Protein AF-A0A0B7KJA0-F1 (afdb_monomer_lite)

Secondary structure (DSSP, 8-state):
--PPPP-----TTHHHHTSPPP--------PPPPP--------------------------------PPPPHHHHHHHHHHHHHHHHS-HHHHHHHHHTT--HHHHHHHHHHHHHHHHHHHTHHHHHHTT-STTGGGS-HHHHHHHHSPPP-SS--HHHHHHHHHHHHTPPPPTTTS----PPP----S-PPPP---TTTSPPPPPPP---HHHHHHHHHHHHHHHHHHHHHHHHHHHHS-GGGPPPPP-HHHHHHHHHHHHHHHHHHHHHHHHHT------S----------TTSSS-------------S----HHHHHHHHT--

Sequence (327 aa):
MASIAPRQSVCRRCLRLARPPKSCQTRNYTSPGPRERTVVESQDEKKDISQPSESPPKDPKSSSSSPSQPGAMTRRLQEATEDALLTGGRTSQKLVEDAGFSEELKEKLFNKVKEAQFRKRFSSAFAEAGISSSSSAVGEGSHHIATAAPWTGKETTHDAVLRMLDDSKKPLSPELRGKFRTPVPVDMRIKRDPAMSASQRPRPLLPPFRDPDWEAAERTYMELSIDNLNSITRTYNLMAPDLAKKPYFSLQRELLGAFAEVAPQLANEIKERTTRVKSPGLGGGRHQTAAAGIFENFGGGSSPRIRLEAEEKAYGFKDWWRDVWKK

Structure (mmCIF, N/CA/C/O backbone):
data_AF-A0A0B7KJA0-F1
#
_entry.id   AF-A0A0B7KJA0-F1
#
loop_
_atom_site.group_PDB
_atom_site.id
_atom_site.type_symbol
_atom_site.label_atom_id
_atom_site.label_alt_id
_atom_site.label_comp_id
_atom_site.label_asym_id
_atom_site.label_entity_id
_atom_site.label_seq_id
_atom_site.pdbx_PDB_ins_code
_atom_site.Cartn_x
_atom_site.Cartn_y
_atom_site.Cartn_z
_atom_site.occupancy
_atom_site.B_iso_or_equiv
_atom_site.auth_seq_id
_atom_site.auth_comp_id
_atom_site.auth_asym_id
_atom_site.auth_atom_id
_atom_site.pdbx_PDB_model_num
ATOM 1 N N . MET A 1 1 ? 49.177 -19.998 73.669 1.00 43.16 1 MET A N 1
ATOM 2 C CA . MET A 1 1 ? 47.861 -20.018 72.997 1.00 43.16 1 MET A CA 1
ATOM 3 C C . MET A 1 1 ? 48.078 -20.138 71.496 1.00 43.16 1 MET A C 1
ATOM 5 O O . MET A 1 1 ? 48.534 -19.183 70.889 1.00 43.16 1 MET A O 1
ATOM 9 N N . ALA A 1 2 ? 47.793 -21.300 70.915 1.00 40.31 2 ALA A N 1
ATOM 10 C CA . ALA A 1 2 ? 47.621 -21.467 69.473 1.00 40.31 2 ALA A CA 1
ATOM 11 C C . ALA A 1 2 ? 46.604 -22.598 69.279 1.00 40.31 2 ALA A C 1
ATOM 13 O O . ALA A 1 2 ? 46.890 -23.745 69.612 1.00 40.31 2 ALA A O 1
ATOM 14 N N . SER A 1 3 ? 45.390 -22.252 68.847 1.00 37.25 3 SER A N 1
ATOM 15 C CA . SER A 1 3 ? 44.322 -23.214 68.562 1.00 37.25 3 SER A CA 1
ATOM 16 C C . SER A 1 3 ? 44.254 -23.449 67.056 1.00 37.25 3 SER A C 1
ATOM 18 O O . SER A 1 3 ? 44.198 -22.503 66.271 1.00 37.25 3 SER A O 1
ATOM 20 N N . ILE A 1 4 ? 44.318 -24.721 66.672 1.00 49.31 4 ILE A N 1
ATOM 21 C CA . ILE A 1 4 ? 44.346 -25.224 65.299 1.00 49.31 4 ILE A CA 1
ATOM 22 C C . ILE A 1 4 ? 42.900 -25.366 64.806 1.00 49.31 4 ILE A C 1
ATOM 24 O O . ILE A 1 4 ? 42.105 -26.086 65.406 1.00 49.31 4 ILE A O 1
ATOM 28 N N . ALA A 1 5 ? 42.554 -24.694 63.705 1.00 45.78 5 ALA A N 1
ATOM 29 C CA . ALA A 1 5 ? 41.232 -24.785 63.086 1.00 45.78 5 ALA A CA 1
ATOM 30 C C . ALA A 1 5 ? 41.048 -26.106 62.298 1.00 45.78 5 ALA A C 1
ATOM 32 O O . ALA A 1 5 ? 41.983 -26.554 61.624 1.00 45.78 5 ALA A O 1
ATOM 33 N N . PRO A 1 6 ? 39.850 -26.725 62.320 1.00 49.72 6 PRO A N 1
ATOM 34 C CA . PRO A 1 6 ? 39.594 -27.984 61.630 1.00 49.72 6 PRO A CA 1
ATOM 35 C C . PRO A 1 6 ?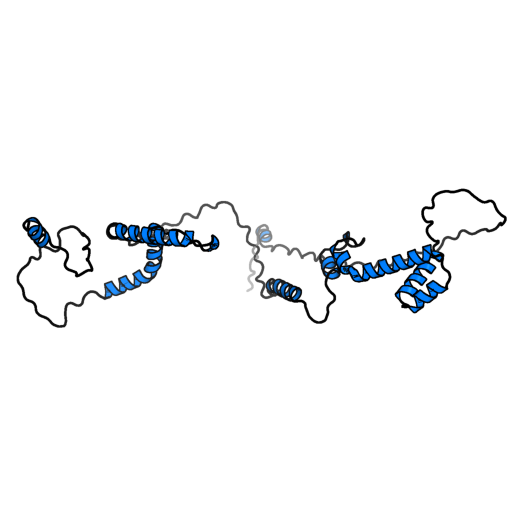 39.388 -27.782 60.121 1.00 49.72 6 PRO A C 1
ATOM 37 O O . PRO A 1 6 ? 38.648 -26.904 59.674 1.00 49.72 6 PRO A O 1
ATOM 40 N N . ARG A 1 7 ? 40.025 -28.641 59.316 1.00 55.84 7 ARG A N 1
ATOM 41 C CA . ARG A 1 7 ? 39.847 -28.703 57.858 1.00 55.84 7 ARG A CA 1
ATOM 42 C C . ARG A 1 7 ? 38.527 -29.406 57.532 1.00 55.84 7 ARG A C 1
ATOM 44 O O . ARG A 1 7 ? 38.378 -30.593 57.803 1.00 55.84 7 ARG A O 1
ATOM 51 N N . GLN A 1 8 ? 37.585 -28.686 56.929 1.00 58.56 8 GLN A N 1
ATOM 52 C CA . GLN A 1 8 ? 36.322 -29.250 56.452 1.00 58.56 8 GLN A CA 1
ATOM 53 C C . GLN A 1 8 ? 36.568 -30.129 55.213 1.00 58.56 8 GLN A C 1
ATOM 55 O O . GLN A 1 8 ? 37.127 -29.678 54.211 1.00 58.56 8 GLN A O 1
ATOM 60 N N . SER A 1 9 ? 36.169 -31.398 55.280 1.00 60.78 9 SER A N 1
ATOM 61 C CA . SER A 1 9 ? 36.276 -32.358 54.182 1.00 60.78 9 SER A CA 1
ATOM 62 C C . SER A 1 9 ? 35.118 -32.174 53.195 1.00 60.78 9 SER A C 1
ATOM 64 O O . SER A 1 9 ? 33.960 -32.468 53.480 1.00 60.78 9 SER A O 1
ATOM 66 N N . VAL A 1 10 ? 35.422 -31.683 51.994 1.00 72.06 10 VAL A N 1
ATOM 67 C CA . VAL A 1 10 ? 34.427 -31.541 50.921 1.00 72.06 10 VAL A CA 1
ATOM 68 C C . VAL A 1 10 ? 34.223 -32.887 50.216 1.00 72.06 10 VAL A C 1
ATOM 70 O O . VAL A 1 10 ? 35.176 -33.536 49.782 1.00 72.06 10 VAL A O 1
ATOM 73 N N . CYS A 1 11 ? 32.963 -33.304 50.063 1.00 72.06 11 CYS A N 1
ATOM 74 C CA . CYS A 1 11 ? 32.576 -34.531 49.365 1.00 72.06 11 CYS A CA 1
ATOM 75 C C . CYS A 1 11 ? 33.039 -34.539 47.892 1.00 72.06 11 CYS A C 1
ATOM 77 O O . CYS A 1 11 ? 32.872 -33.570 47.144 1.00 72.06 11 CYS A O 1
ATOM 79 N N . ARG A 1 12 ? 33.546 -35.694 47.435 1.00 69.06 12 ARG A N 1
ATOM 80 C CA . ARG A 1 12 ? 34.082 -35.947 46.079 1.00 69.06 12 ARG A CA 1
ATOM 81 C C . ARG A 1 12 ? 33.077 -35.698 44.938 1.00 69.06 12 ARG A C 1
ATOM 83 O O . ARG A 1 12 ? 33.475 -35.638 43.773 1.00 69.06 12 ARG A O 1
ATOM 90 N N . ARG A 1 13 ? 31.781 -35.595 45.257 1.00 67.81 13 ARG A N 1
ATOM 91 C CA . ARG A 1 13 ? 30.694 -35.279 44.314 1.00 67.81 13 ARG A CA 1
ATOM 92 C C . ARG A 1 13 ? 30.540 -33.767 44.113 1.00 67.81 13 ARG A C 1
ATOM 94 O O . ARG A 1 13 ? 30.422 -33.328 42.974 1.00 67.81 13 ARG A O 1
ATOM 101 N N . CYS A 1 14 ? 30.675 -32.976 45.177 1.00 70.69 14 CYS A N 1
ATOM 102 C CA . CYS A 1 14 ? 30.620 -31.512 45.119 1.00 70.69 14 CYS A CA 1
ATOM 103 C C . CYS A 1 14 ? 31.845 -30.925 44.395 1.00 70.69 14 CYS A C 1
ATOM 105 O O . CYS A 1 14 ? 31.704 -30.031 43.568 1.00 70.69 14 CYS A O 1
ATOM 107 N N . LEU A 1 15 ? 33.032 -31.514 44.594 1.00 69.25 15 LEU A N 1
ATOM 108 C CA . LEU A 1 15 ? 34.258 -31.142 43.865 1.00 69.25 15 LEU A CA 1
ATOM 109 C C . LEU A 1 15 ? 34.197 -31.419 42.350 1.00 69.25 15 LEU A C 1
ATOM 111 O O . LEU A 1 15 ? 34.919 -30.785 41.584 1.00 69.25 15 LEU A O 1
ATOM 115 N N . ARG A 1 16 ? 33.350 -32.357 41.898 1.00 63.09 16 ARG A N 1
ATOM 116 C CA . ARG A 1 16 ? 33.156 -32.632 40.463 1.00 63.09 16 ARG A CA 1
ATOM 117 C C . ARG A 1 16 ? 32.189 -31.657 39.797 1.00 63.09 16 ARG A C 1
ATOM 119 O O . ARG A 1 16 ? 32.401 -31.334 38.637 1.00 63.09 16 ARG A O 1
ATOM 126 N N . LEU A 1 17 ? 31.180 -31.181 40.526 1.00 64.19 17 LEU A N 1
ATOM 127 C CA . LEU A 1 17 ? 30.198 -30.212 40.024 1.00 64.19 17 LEU A CA 1
ATOM 128 C C . LEU A 1 17 ? 30.727 -28.770 40.032 1.00 64.19 17 LEU A C 1
ATOM 130 O O . LEU A 1 17 ? 30.297 -27.964 39.220 1.00 64.19 17 LEU A O 1
ATOM 134 N N . ALA A 1 18 ? 31.687 -28.459 40.909 1.00 62.62 18 ALA A N 1
ATOM 135 C CA . ALA A 1 18 ? 32.318 -27.140 40.987 1.00 62.62 18 ALA A CA 1
ATOM 136 C C . ALA A 1 18 ? 33.477 -26.938 39.992 1.00 62.62 18 ALA A C 1
ATOM 138 O O . ALA A 1 18 ? 34.077 -25.864 39.962 1.00 62.62 18 ALA A O 1
ATOM 139 N N . ARG A 1 19 ? 33.834 -27.949 39.183 1.00 59.84 19 ARG A N 1
ATOM 140 C CA . ARG A 1 19 ? 34.840 -27.758 38.134 1.00 59.84 19 ARG A CA 1
ATOM 141 C C . ARG A 1 19 ? 34.213 -26.960 36.988 1.00 59.84 19 ARG A C 1
ATOM 143 O O . ARG A 1 19 ? 33.262 -27.461 36.389 1.00 59.84 19 ARG A O 1
ATOM 150 N N . PRO A 1 20 ? 34.746 -25.775 36.634 1.00 57.97 20 PRO A N 1
ATOM 151 C CA . PRO A 1 20 ? 34.338 -25.118 35.402 1.00 57.97 20 PRO A CA 1
ATOM 152 C C . PRO A 1 20 ? 34.622 -26.069 34.229 1.00 57.97 20 PRO A C 1
ATOM 154 O O . PRO A 1 20 ? 35.601 -26.831 34.289 1.00 57.97 20 PRO A O 1
ATOM 157 N N . PRO A 1 21 ? 33.787 -26.075 33.174 1.00 54.81 21 PRO A N 1
ATOM 158 C CA . PRO A 1 21 ? 34.094 -26.851 31.985 1.00 54.81 21 PRO A CA 1
ATOM 159 C C . PRO A 1 21 ? 35.481 -26.426 31.509 1.00 54.81 21 PRO A C 1
ATOM 161 O O . PRO A 1 21 ? 35.759 -25.232 31.385 1.00 54.81 21 PRO A O 1
ATOM 164 N N . LYS A 1 22 ? 36.374 -27.404 31.300 1.00 53.38 22 LYS A N 1
ATOM 165 C CA . LYS A 1 22 ? 37.653 -27.151 30.634 1.00 53.38 22 LYS A CA 1
ATOM 166 C C . LYS A 1 22 ? 37.304 -26.392 29.363 1.00 53.38 22 LYS A C 1
ATOM 168 O O . LYS A 1 22 ? 36.530 -26.916 28.563 1.00 53.38 22 LYS A O 1
ATOM 173 N N . SER A 1 23 ? 37.818 -25.174 29.210 1.00 50.72 23 SER A N 1
ATOM 174 C CA . SER A 1 23 ? 37.754 -24.491 27.931 1.00 50.72 23 SER A CA 1
ATOM 175 C C . SER A 1 23 ? 38.324 -25.470 26.916 1.00 50.72 23 SER A C 1
ATOM 177 O O . SER A 1 23 ? 39.495 -25.851 26.964 1.00 50.72 23 SER A O 1
ATOM 179 N N . CYS A 1 24 ? 37.460 -25.976 26.045 1.00 41.84 24 CYS A N 1
ATOM 180 C CA . CYS A 1 24 ? 37.899 -26.494 24.774 1.00 41.84 24 CYS A CA 1
ATOM 181 C C . CYS A 1 24 ? 38.616 -25.312 24.136 1.00 41.84 24 CYS A C 1
ATOM 183 O O . CYS A 1 24 ? 37.978 -24.369 23.671 1.00 41.84 24 CYS A O 1
ATOM 185 N N . GLN A 1 25 ? 39.949 -25.318 24.242 1.00 47.69 25 GLN A N 1
ATOM 186 C CA . GLN A 1 25 ? 40.789 -24.491 23.403 1.00 47.69 25 GLN A CA 1
ATOM 187 C C . GLN A 1 25 ? 40.237 -24.690 22.003 1.00 47.69 25 GLN A C 1
ATOM 189 O O . GLN A 1 25 ? 40.140 -25.824 21.522 1.00 47.69 25 GLN A O 1
ATOM 194 N N . THR A 1 26 ? 39.769 -23.603 21.406 1.00 39.47 26 THR A N 1
ATOM 195 C CA . THR A 1 26 ? 39.499 -23.574 19.984 1.00 39.47 26 THR A CA 1
ATOM 196 C C . THR A 1 26 ? 40.744 -24.147 19.330 1.00 39.47 26 THR A C 1
ATOM 198 O O . THR A 1 26 ? 41.834 -23.586 19.449 1.00 39.47 26 THR A O 1
ATOM 201 N N . ARG A 1 27 ? 40.612 -25.320 18.701 1.00 42.00 27 ARG A N 1
ATOM 202 C CA . ARG A 1 27 ? 41.570 -25.720 17.681 1.00 42.00 27 ARG A CA 1
ATOM 203 C C . ARG A 1 27 ? 41.514 -24.593 16.667 1.00 42.00 27 ARG A C 1
ATOM 205 O O . ARG A 1 27 ? 40.540 -24.479 15.928 1.00 42.00 27 ARG A O 1
ATOM 212 N N . ASN A 1 28 ? 42.519 -23.730 16.697 1.00 41.56 28 ASN A N 1
ATOM 213 C CA . ASN A 1 28 ? 42.784 -22.842 15.590 1.00 41.56 28 ASN A CA 1
ATOM 214 C C . ASN A 1 28 ? 43.027 -23.771 14.402 1.00 41.56 28 ASN A C 1
ATOM 216 O O . ASN A 1 28 ? 44.039 -24.469 14.350 1.00 41.56 28 ASN A O 1
ATOM 220 N N . TYR A 1 29 ? 42.064 -23.838 13.486 1.00 39.78 29 TYR A N 1
ATOM 221 C CA . TYR A 1 29 ? 42.344 -24.285 12.134 1.00 39.78 29 TYR A CA 1
ATOM 222 C C . TYR A 1 29 ? 43.186 -23.183 11.498 1.00 39.78 29 TYR A C 1
ATOM 224 O O . TYR A 1 29 ? 42.683 -22.299 10.812 1.00 39.78 29 TYR A O 1
ATOM 232 N N . THR A 1 30 ? 44.484 -23.201 11.782 1.00 42.50 30 THR A N 1
ATOM 233 C CA . THR A 1 30 ? 45.456 -22.562 10.909 1.00 42.50 30 THR A CA 1
ATOM 234 C C . THR A 1 30 ? 45.479 -23.432 9.663 1.00 42.50 30 THR A C 1
ATOM 236 O O . THR A 1 30 ? 45.984 -24.554 9.698 1.00 42.50 30 THR A O 1
ATOM 239 N N . SER A 1 31 ? 44.851 -22.969 8.583 1.00 44.91 31 SER A N 1
ATOM 240 C CA . SER A 1 31 ? 45.040 -23.599 7.280 1.00 44.91 31 SER A CA 1
ATOM 241 C C . SER A 1 31 ? 46.541 -23.559 6.979 1.00 44.91 31 SER A C 1
ATOM 243 O O . SER A 1 31 ? 47.119 -22.469 7.023 1.00 44.91 31 SER A O 1
ATOM 245 N N . PRO A 1 32 ? 47.208 -24.689 6.697 1.00 45.62 32 PRO A N 1
ATOM 246 C CA . PRO A 1 32 ? 48.510 -24.615 6.071 1.00 45.62 32 PRO A CA 1
ATOM 247 C C . PRO A 1 32 ? 48.300 -23.937 4.715 1.00 45.62 32 PRO A C 1
ATOM 249 O O . PRO A 1 32 ? 47.558 -24.438 3.871 1.00 45.62 32 PRO A O 1
ATOM 252 N N . GLY A 1 33 ? 48.905 -22.762 4.534 1.00 41.94 33 GLY A N 1
ATOM 253 C CA . GLY A 1 33 ? 49.087 -22.191 3.206 1.00 41.94 33 GLY A CA 1
ATOM 254 C C . GLY A 1 33 ? 49.844 -23.191 2.323 1.00 41.94 33 GLY A C 1
ATOM 255 O O . GLY A 1 33 ? 50.580 -24.037 2.847 1.00 41.94 33 GLY A O 1
ATOM 256 N N . PRO A 1 34 ? 49.651 -23.148 0.998 1.00 40.19 34 PRO A N 1
ATOM 257 C CA . PRO A 1 34 ? 50.327 -24.065 0.098 1.00 40.19 34 PRO A CA 1
ATOM 258 C C . PRO A 1 34 ? 51.844 -23.905 0.252 1.00 40.19 34 PRO A C 1
ATOM 260 O O . PRO A 1 34 ? 52.405 -22.841 0.007 1.00 40.19 34 PRO A O 1
ATOM 263 N N . ARG A 1 35 ? 52.505 -24.982 0.692 1.00 33.59 35 ARG A N 1
ATOM 264 C CA . ARG A 1 35 ? 53.950 -25.151 0.540 1.00 33.59 35 ARG A CA 1
ATOM 265 C C . ARG A 1 35 ? 54.244 -25.176 -0.956 1.00 33.59 35 ARG A C 1
ATOM 267 O O . ARG A 1 35 ? 53.722 -26.046 -1.654 1.00 33.59 35 ARG A O 1
ATOM 274 N N . GLU A 1 36 ? 55.088 -24.263 -1.421 1.00 35.00 36 GLU A N 1
ATOM 275 C CA . GLU A 1 36 ? 55.759 -24.389 -2.712 1.00 35.00 36 GLU A CA 1
ATOM 276 C C . GLU A 1 36 ? 56.466 -25.744 -2.749 1.00 35.00 36 GLU A C 1
ATOM 278 O O . GLU A 1 36 ? 57.397 -26.021 -1.989 1.00 35.00 36 GLU A O 1
ATOM 283 N N . ARG A 1 37 ? 55.958 -26.635 -3.598 1.00 31.36 37 ARG A N 1
ATOM 284 C CA . ARG A 1 37 ? 56.634 -27.874 -3.942 1.00 31.36 37 ARG A CA 1
ATOM 285 C C . ARG A 1 37 ? 57.643 -27.521 -5.025 1.00 31.36 37 ARG A C 1
ATOM 287 O O . ARG A 1 37 ? 57.301 -27.487 -6.202 1.00 31.36 37 ARG A O 1
ATOM 294 N N . THR A 1 38 ? 58.878 -27.264 -4.617 1.00 31.16 38 THR A N 1
ATOM 295 C CA . THR A 1 38 ? 60.032 -27.394 -5.500 1.00 31.16 38 THR A CA 1
ATOM 296 C C . THR A 1 38 ? 60.130 -28.862 -5.912 1.00 31.16 38 THR A C 1
ATOM 298 O O . THR A 1 38 ? 60.426 -29.740 -5.101 1.00 31.16 38 THR A O 1
ATOM 301 N N . VAL A 1 39 ? 59.805 -29.155 -7.170 1.00 28.75 39 VAL A N 1
ATOM 302 C CA . VAL A 1 39 ? 60.196 -30.421 -7.790 1.00 28.75 39 VAL A CA 1
ATOM 303 C C . VAL A 1 39 ? 61.646 -30.251 -8.218 1.00 28.75 39 VAL A C 1
ATOM 305 O O . VAL A 1 39 ? 61.958 -29.551 -9.176 1.00 28.75 39 VAL A O 1
ATOM 308 N N . VAL A 1 40 ? 62.525 -30.854 -7.424 1.00 31.69 40 VAL A N 1
ATOM 309 C CA . VAL A 1 40 ? 63.838 -31.313 -7.862 1.00 31.69 40 VAL A CA 1
ATOM 310 C C . VAL A 1 40 ? 63.570 -32.508 -8.771 1.00 31.69 40 VAL A C 1
ATOM 312 O O . VAL A 1 40 ? 63.050 -33.516 -8.298 1.00 31.69 40 VAL A O 1
ATOM 315 N N . GLU A 1 41 ? 63.881 -32.386 -10.059 1.00 28.09 41 GLU A N 1
ATOM 316 C CA . GLU A 1 41 ? 63.940 -33.533 -10.963 1.00 28.09 41 GLU A CA 1
ATOM 317 C C . GLU A 1 41 ? 65.403 -33.803 -11.307 1.00 28.09 41 GLU A C 1
ATOM 319 O O . GLU A 1 41 ? 66.127 -32.954 -11.831 1.00 28.09 41 GLU A O 1
ATOM 324 N N . SER A 1 42 ? 65.830 -34.977 -10.859 1.00 32.03 42 SER A N 1
ATOM 325 C CA . SER A 1 42 ? 67.161 -35.553 -10.935 1.00 32.03 42 SER A CA 1
ATOM 326 C C . SER A 1 42 ? 67.539 -35.900 -12.371 1.00 32.03 42 SER A C 1
ATOM 328 O O . SER A 1 42 ? 66.700 -36.302 -13.173 1.00 32.03 42 SER A O 1
ATOM 330 N N . GLN A 1 43 ? 68.829 -35.780 -12.657 1.00 31.09 43 GLN A N 1
ATOM 331 C CA . GLN A 1 43 ? 69.456 -36.176 -13.908 1.00 31.09 43 GLN A CA 1
ATOM 332 C C . GLN A 1 43 ? 69.561 -37.704 -14.058 1.00 31.09 43 GLN A C 1
ATOM 334 O O . GLN A 1 43 ? 69.608 -38.437 -13.072 1.00 31.09 43 GLN A O 1
ATOM 339 N N . ASP A 1 44 ? 69.708 -38.083 -15.331 1.00 28.80 44 ASP A N 1
ATOM 340 C CA . ASP A 1 44 ? 70.396 -39.255 -15.883 1.00 28.80 44 ASP A CA 1
ATOM 341 C C . ASP A 1 44 ? 69.668 -40.606 -15.937 1.00 28.80 44 ASP A C 1
ATOM 343 O O . ASP A 1 44 ? 69.582 -41.328 -14.955 1.00 28.80 44 ASP A O 1
ATOM 347 N N . GLU A 1 45 ? 69.331 -41.025 -17.166 1.00 30.78 45 GLU A N 1
ATOM 348 C CA . GLU A 1 45 ? 69.952 -42.223 -17.750 1.00 30.78 45 GLU A CA 1
ATOM 349 C C . GLU A 1 45 ? 70.192 -42.054 -19.264 1.00 30.78 45 GLU A C 1
ATOM 351 O O . GLU A 1 45 ? 69.301 -41.728 -20.050 1.00 30.78 45 GLU A O 1
ATOM 356 N N . LYS A 1 46 ? 71.450 -42.292 -19.654 1.00 30.36 46 LYS A N 1
ATOM 357 C CA . LYS A 1 46 ? 71.942 -42.456 -21.026 1.00 30.36 46 LYS A CA 1
ATOM 358 C C . LYS A 1 46 ? 71.490 -43.797 -21.604 1.00 30.36 46 LYS A C 1
ATOM 360 O O . LYS A 1 46 ? 71.646 -44.829 -20.956 1.00 30.36 46 LYS A O 1
ATOM 365 N N . LYS A 1 47 ? 71.151 -43.814 -22.895 1.00 27.94 47 LYS A N 1
ATOM 366 C CA . LYS A 1 47 ? 71.451 -44.964 -23.756 1.00 27.94 47 LYS A CA 1
ATOM 367 C C . LYS A 1 47 ? 71.854 -44.487 -25.147 1.00 27.94 47 LYS A C 1
ATOM 369 O O . LYS A 1 47 ? 71.077 -43.852 -25.852 1.00 27.94 47 LYS A O 1
ATOM 374 N N . ASP A 1 48 ? 73.104 -44.776 -25.476 1.00 29.11 48 ASP A N 1
ATOM 375 C CA . ASP A 1 48 ? 73.775 -44.445 -26.724 1.00 29.11 48 ASP A CA 1
ATOM 376 C C . ASP A 1 48 ? 73.353 -45.351 -27.903 1.00 29.11 48 ASP A C 1
ATOM 378 O O . ASP A 1 48 ? 72.903 -46.482 -27.708 1.00 29.11 48 ASP A O 1
ATOM 382 N N . ILE A 1 49 ? 73.664 -44.838 -29.106 1.00 28.39 49 ILE A N 1
ATOM 383 C CA . ILE A 1 49 ? 74.211 -45.517 -30.302 1.00 28.39 49 ILE A CA 1
ATOM 384 C C . ILE A 1 49 ? 73.365 -45.613 -31.598 1.00 28.39 49 ILE A C 1
ATOM 386 O O . ILE A 1 49 ? 72.361 -46.312 -31.703 1.00 28.39 49 ILE A O 1
ATOM 390 N N . SER A 1 50 ? 73.981 -45.003 -32.629 1.00 30.56 50 SER A N 1
ATOM 391 C CA . SER A 1 50 ? 73.996 -45.249 -34.088 1.00 30.56 50 SER A CA 1
ATOM 392 C C . SER A 1 50 ? 72.935 -44.635 -35.025 1.00 30.56 50 SER A C 1
ATOM 394 O O . SER A 1 50 ? 71.797 -45.075 -35.109 1.00 30.56 50 SER A O 1
ATOM 396 N N . GLN A 1 51 ? 73.395 -43.678 -35.844 1.00 35.50 51 GLN A N 1
ATOM 397 C CA . GLN A 1 51 ? 73.099 -43.590 -37.291 1.00 35.50 51 GLN A CA 1
ATOM 398 C C . GLN A 1 51 ? 74.164 -44.419 -38.068 1.00 35.50 51 GLN A C 1
ATOM 400 O O . GLN A 1 51 ? 75.104 -44.858 -37.394 1.00 35.50 51 GLN A O 1
ATOM 405 N N . PRO A 1 52 ? 74.159 -44.599 -39.420 1.00 43.94 52 PRO A N 1
ATOM 406 C CA . PRO A 1 52 ? 73.283 -44.063 -40.488 1.00 43.94 52 PRO A CA 1
ATOM 407 C C . PRO A 1 52 ? 72.884 -45.091 -41.592 1.00 43.94 52 PRO A C 1
ATOM 409 O O . PRO A 1 52 ? 73.427 -46.188 -41.666 1.00 43.94 52 PRO A O 1
ATOM 412 N N . SER A 1 53 ? 71.987 -44.729 -42.520 1.00 28.69 53 SER A N 1
ATOM 413 C CA . SER A 1 53 ? 72.164 -45.016 -43.965 1.00 28.69 53 SER A CA 1
ATOM 414 C C . SER A 1 53 ? 71.085 -44.355 -44.832 1.00 28.69 53 SER A C 1
ATOM 416 O O . SER A 1 53 ? 69.934 -44.188 -44.442 1.00 28.69 53 SER A O 1
ATOM 418 N N . GLU A 1 54 ? 71.533 -43.947 -46.011 1.00 33.84 54 GLU A N 1
ATOM 419 C CA . GLU A 1 54 ? 70.891 -43.137 -47.041 1.00 33.84 54 GLU A CA 1
ATOM 420 C C . GLU A 1 54 ? 70.590 -44.016 -48.274 1.00 33.84 54 GLU A C 1
ATOM 422 O O . GLU A 1 54 ? 71.334 -44.972 -48.503 1.00 33.84 54 GLU A O 1
ATOM 427 N N . SER A 1 55 ? 69.536 -43.689 -49.051 1.00 33.25 55 SER A N 1
ATOM 428 C CA . SER A 1 55 ? 69.264 -43.988 -50.494 1.00 33.25 55 SER A CA 1
ATOM 429 C C . SER A 1 55 ? 67.762 -44.274 -50.824 1.00 33.25 55 SER A C 1
ATOM 431 O O . SER A 1 55 ? 67.014 -44.672 -49.933 1.00 33.25 55 SER A O 1
ATOM 433 N N . PRO A 1 56 ? 67.276 -43.990 -52.066 1.00 41.19 56 PRO A N 1
ATOM 434 C CA . PRO A 1 56 ? 65.958 -43.375 -52.355 1.00 41.19 56 PRO A CA 1
ATOM 435 C C . PRO A 1 56 ? 65.025 -44.256 -53.252 1.00 41.19 56 PRO A C 1
ATOM 437 O O . PRO A 1 56 ? 65.115 -45.478 -53.186 1.00 41.19 56 PRO A O 1
ATOM 440 N N . PRO A 1 57 ? 64.174 -43.718 -54.162 1.00 53.34 57 PRO A N 1
ATOM 441 C CA . PRO A 1 57 ? 62.827 -43.143 -53.980 1.00 53.34 57 PRO A CA 1
ATOM 442 C C . PRO A 1 57 ? 61.715 -43.948 -54.708 1.00 53.34 57 PRO A C 1
ATOM 444 O O . PRO A 1 57 ? 62.007 -44.569 -55.726 1.00 53.34 57 PRO A O 1
ATOM 447 N N . LYS A 1 58 ? 60.433 -43.863 -54.292 1.00 32.69 58 LYS A N 1
ATOM 448 C CA . LYS A 1 58 ? 59.251 -44.125 -55.162 1.00 32.69 58 LYS A CA 1
ATOM 449 C C . LYS A 1 58 ? 57.988 -43.387 -54.677 1.00 32.69 58 LYS A C 1
ATOM 451 O O . LYS A 1 58 ? 57.482 -43.671 -53.597 1.00 32.69 58 LYS A O 1
ATOM 456 N N . ASP A 1 59 ? 57.465 -42.501 -55.521 1.00 34.72 59 ASP A N 1
ATOM 457 C CA . ASP A 1 59 ? 56.096 -41.952 -55.488 1.00 34.72 59 ASP A CA 1
ATOM 458 C C . ASP A 1 59 ? 55.061 -42.990 -56.003 1.00 34.72 59 ASP A C 1
ATOM 460 O O . ASP A 1 59 ? 55.463 -44.022 -56.549 1.00 34.72 59 ASP A O 1
ATOM 464 N N . PRO A 1 60 ? 53.740 -42.701 -56.067 1.00 54.66 60 PRO A N 1
ATOM 465 C CA . PRO A 1 60 ? 52.845 -42.031 -55.109 1.00 54.66 60 PRO A CA 1
ATOM 466 C C . PRO A 1 60 ? 51.553 -42.859 -54.860 1.00 54.66 60 PRO A C 1
ATOM 468 O O . PRO A 1 60 ? 51.083 -43.553 -55.764 1.00 54.66 60 PRO A O 1
ATOM 471 N N . LYS A 1 61 ? 50.891 -42.731 -53.693 1.00 26.34 61 LYS A N 1
ATOM 472 C CA . LYS A 1 61 ? 49.421 -42.929 -53.577 1.00 26.34 61 LYS A CA 1
ATOM 473 C C . LYS A 1 61 ? 48.819 -42.484 -52.232 1.00 26.34 61 LYS A C 1
ATOM 475 O O . LYS A 1 61 ? 49.102 -43.050 -51.187 1.00 26.34 61 LYS A O 1
ATOM 480 N N . SER A 1 62 ? 47.957 -41.471 -52.339 1.00 36.25 62 SER A N 1
ATOM 481 C CA . SER A 1 62 ? 46.775 -41.108 -51.537 1.00 36.25 62 SER A CA 1
ATOM 482 C C . SER A 1 62 ? 46.483 -41.836 -50.211 1.00 36.25 62 SER A C 1
ATOM 484 O O . SER A 1 62 ? 46.028 -42.980 -50.222 1.00 36.25 62 SER A O 1
ATOM 486 N N . SER A 1 63 ? 46.505 -41.084 -49.104 1.00 25.97 63 SER A N 1
ATOM 487 C CA . SER A 1 63 ? 45.572 -41.272 -47.980 1.00 25.97 63 SER A CA 1
ATOM 488 C C . SER A 1 63 ? 45.507 -40.017 -47.097 1.00 25.97 63 SER A C 1
ATOM 490 O O . SER A 1 63 ? 46.535 -39.505 -46.665 1.00 25.97 63 SER A O 1
ATOM 492 N N . SER A 1 64 ? 44.285 -39.540 -46.862 1.00 35.62 64 SER A N 1
ATOM 493 C CA . SER A 1 64 ? 43.838 -38.522 -45.896 1.00 35.62 64 SER A CA 1
ATOM 494 C C . SER A 1 64 ? 44.807 -38.188 -44.748 1.00 35.62 64 SER A C 1
ATOM 496 O O . SER A 1 64 ? 45.010 -39.002 -43.846 1.00 35.62 64 SER A O 1
ATOM 498 N N . SER A 1 65 ? 45.336 -36.963 -44.729 1.00 32.88 65 SER A N 1
ATOM 499 C CA . SER A 1 65 ? 46.169 -36.453 -43.640 1.00 32.88 65 SER A CA 1
ATOM 500 C C . SER A 1 65 ? 45.319 -35.816 -42.534 1.00 32.88 65 SER A C 1
ATOM 502 O O . SER A 1 65 ? 44.855 -34.682 -42.628 1.00 32.88 65 SER A O 1
ATOM 504 N N . SER A 1 66 ? 45.177 -36.521 -41.413 1.00 36.12 66 SER A N 1
ATOM 505 C CA . SER A 1 66 ? 45.175 -35.843 -40.114 1.00 36.12 66 SER A CA 1
ATOM 506 C C . SER A 1 66 ? 46.462 -35.010 -40.017 1.00 36.12 66 SER A C 1
ATOM 508 O O . SER A 1 66 ? 47.520 -35.535 -40.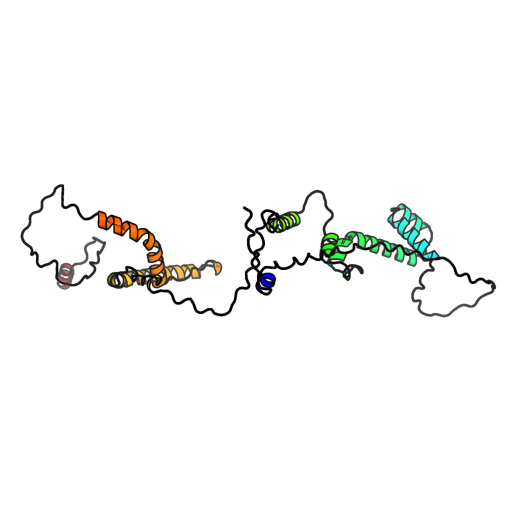381 1.00 36.12 66 SER A O 1
ATOM 510 N N . PRO A 1 67 ? 46.432 -33.743 -39.566 1.00 48.25 67 PRO A N 1
ATOM 511 C CA . PRO A 1 67 ? 47.634 -32.921 -39.556 1.00 48.25 67 PRO A CA 1
ATOM 512 C C . PRO A 1 67 ? 48.668 -33.549 -38.617 1.00 48.25 67 PRO A C 1
ATOM 514 O O . PRO A 1 67 ? 48.459 -33.617 -37.406 1.00 48.25 67 PRO A O 1
ATOM 517 N N . SER A 1 68 ? 49.779 -34.026 -39.187 1.00 67.94 68 SER A N 1
ATOM 518 C CA . SER A 1 68 ? 50.957 -34.434 -38.422 1.00 67.94 68 SER A CA 1
ATOM 519 C C . SER A 1 68 ? 51.353 -33.270 -37.523 1.00 67.94 68 SER A C 1
ATOM 521 O O . SER A 1 68 ? 51.573 -32.161 -38.016 1.00 67.94 68 SER A O 1
ATOM 523 N N . GLN A 1 69 ? 51.410 -33.495 -36.208 1.00 62.22 69 GLN A N 1
ATOM 524 C CA . GLN A 1 69 ? 51.825 -32.438 -35.297 1.00 62.22 69 GLN A CA 1
ATOM 525 C C . GLN A 1 69 ? 53.270 -32.039 -35.625 1.00 62.22 69 GLN A C 1
ATOM 527 O O . GLN A 1 69 ? 54.114 -32.920 -35.817 1.00 62.22 69 GLN A O 1
ATOM 532 N N . PRO A 1 70 ? 53.567 -30.734 -35.738 1.00 75.69 70 PRO A N 1
ATOM 533 C CA . PRO A 1 70 ? 54.918 -30.280 -36.021 1.00 75.69 70 PRO A CA 1
ATOM 534 C C . PRO A 1 70 ? 55.864 -30.755 -34.911 1.00 75.69 70 PRO A C 1
ATOM 536 O O . PRO A 1 70 ? 55.506 -30.735 -33.731 1.00 75.69 70 PRO A O 1
ATOM 539 N N . GLY A 1 71 ? 57.074 -31.183 -35.285 1.00 88.50 71 GLY A N 1
ATOM 540 C CA . GLY A 1 71 ? 58.097 -31.601 -34.323 1.00 88.50 71 GLY A CA 1
ATOM 541 C C . GLY A 1 71 ? 58.406 -30.501 -33.298 1.00 88.50 71 GLY A C 1
ATOM 542 O 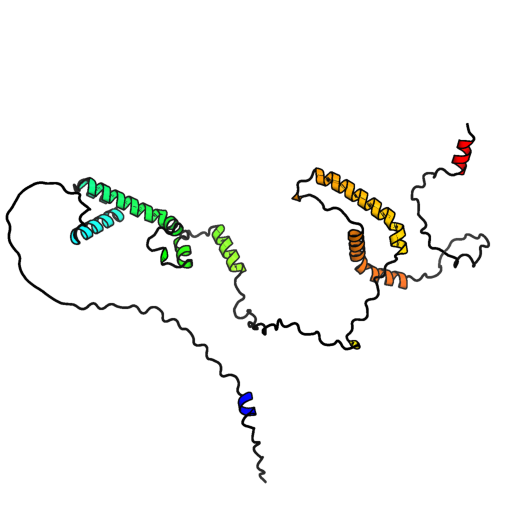O . GLY A 1 71 ? 58.181 -29.319 -33.557 1.00 88.50 71 GLY A O 1
ATOM 543 N N . ALA A 1 72 ? 58.945 -30.867 -32.131 1.00 84.75 72 ALA A N 1
ATOM 544 C CA . ALA A 1 72 ? 59.143 -29.938 -31.009 1.00 84.75 72 ALA A CA 1
ATOM 545 C C . ALA A 1 72 ? 59.944 -28.671 -31.381 1.00 84.75 72 ALA A C 1
ATOM 547 O O . ALA A 1 72 ? 59.614 -27.579 -30.922 1.00 84.75 72 ALA A O 1
ATOM 548 N N . MET A 1 73 ? 60.951 -28.797 -32.255 1.00 79.50 73 MET A N 1
ATOM 549 C CA . MET A 1 73 ? 61.719 -27.655 -32.775 1.00 79.50 73 MET A CA 1
ATOM 550 C C . MET A 1 73 ? 60.884 -26.758 -33.690 1.00 79.50 73 MET A C 1
ATOM 552 O O . MET A 1 73 ? 60.898 -25.542 -33.535 1.00 79.50 73 MET A O 1
ATOM 556 N N . THR A 1 74 ? 60.102 -27.342 -34.596 1.00 84.62 74 THR A N 1
ATOM 557 C CA . THR A 1 74 ? 59.196 -26.600 -35.481 1.00 84.62 74 THR A CA 1
ATOM 558 C C . THR A 1 74 ? 58.112 -25.878 -34.686 1.00 84.62 74 THR A C 1
ATOM 560 O O . THR A 1 74 ? 57.803 -24.732 -34.990 1.00 84.62 74 THR A O 1
ATOM 563 N N . ARG A 1 75 ? 57.587 -26.501 -33.623 1.00 84.69 75 ARG A N 1
ATOM 564 C CA . ARG A 1 75 ? 56.623 -25.872 -32.711 1.00 84.69 75 ARG A CA 1
ATOM 565 C C . ARG A 1 75 ? 57.225 -24.670 -31.980 1.00 84.69 75 ARG A C 1
ATOM 567 O O . ARG A 1 75 ? 56.572 -23.640 -31.917 1.00 84.69 75 ARG A O 1
ATOM 574 N N . ARG A 1 76 ? 58.461 -24.777 -31.479 1.00 85.81 76 ARG A N 1
ATOM 575 C CA . ARG A 1 76 ? 59.159 -23.654 -30.823 1.00 85.81 76 ARG A CA 1
ATOM 576 C C . ARG A 1 76 ? 59.496 -22.525 -31.794 1.00 85.81 76 ARG A C 1
ATOM 578 O O . ARG A 1 76 ? 59.377 -21.366 -31.426 1.00 85.81 76 ARG A O 1
ATOM 585 N N . LEU A 1 77 ? 59.891 -22.848 -33.028 1.00 84.62 77 LEU A N 1
ATOM 586 C CA . LEU A 1 77 ? 60.104 -21.845 -34.077 1.00 84.62 77 LEU A CA 1
ATOM 587 C C . LEU A 1 77 ? 58.789 -21.152 -34.450 1.00 84.62 77 LEU A C 1
ATOM 589 O O . LEU A 1 77 ? 58.760 -19.933 -34.570 1.00 84.62 77 LEU A O 1
ATOM 593 N N . GLN A 1 78 ? 57.697 -21.910 -34.560 1.00 83.00 78 GLN A N 1
ATOM 594 C CA . GLN A 1 78 ? 56.362 -21.362 -34.775 1.00 83.00 78 GLN A CA 1
ATOM 595 C C . GLN A 1 78 ? 55.937 -20.440 -33.622 1.00 83.00 78 GLN A C 1
ATOM 597 O O . GLN A 1 78 ? 55.513 -19.319 -33.878 1.00 83.00 78 GLN A O 1
ATOM 602 N N . GLU A 1 79 ? 56.098 -20.869 -32.373 1.00 86.00 79 GLU A N 1
ATOM 603 C CA . GLU A 1 79 ? 55.787 -20.071 -31.179 1.00 86.00 79 GLU A CA 1
ATOM 604 C C . GLU A 1 79 ? 56.629 -18.787 -31.125 1.00 86.00 79 GLU A C 1
ATOM 606 O O . GLU A 1 79 ? 56.081 -17.701 -30.974 1.00 86.00 79 GLU A O 1
ATOM 611 N N . ALA A 1 80 ? 57.934 -18.874 -31.403 1.00 84.81 80 ALA A N 1
ATOM 612 C CA . ALA A 1 80 ? 58.810 -17.706 -31.491 1.00 84.81 80 ALA A CA 1
ATOM 613 C C . ALA A 1 80 ? 58.378 -16.722 -32.595 1.00 84.81 80 ALA A C 1
ATOM 615 O O . ALA A 1 80 ? 58.482 -15.507 -32.417 1.00 84.81 80 ALA A O 1
ATOM 616 N N . THR A 1 81 ? 57.865 -17.219 -33.729 1.00 82.88 81 THR A N 1
ATOM 617 C CA . THR A 1 81 ? 57.298 -16.354 -34.777 1.00 82.88 81 THR A CA 1
ATOM 618 C C . THR A 1 81 ? 55.937 -15.771 -34.393 1.00 82.88 81 THR A C 1
ATOM 620 O O . THR A 1 81 ? 55.680 -14.609 -34.697 1.00 82.88 81 THR A O 1
ATOM 623 N N . GLU A 1 82 ? 55.082 -16.524 -33.695 1.00 85.75 82 GLU A N 1
ATOM 624 C CA . GLU A 1 82 ? 53.794 -16.044 -33.176 1.00 85.75 82 GLU A CA 1
ATOM 625 C C . GLU A 1 82 ? 54.022 -14.919 -32.140 1.00 85.75 82 GLU A C 1
ATOM 627 O O . GLU A 1 82 ? 53.394 -13.861 -32.238 1.00 85.75 82 GLU A O 1
ATOM 632 N N . ASP A 1 83 ? 55.002 -15.065 -31.244 1.00 82.31 83 ASP A N 1
ATOM 633 C CA . ASP A 1 83 ? 55.402 -14.038 -30.270 1.00 82.31 83 ASP A CA 1
ATOM 634 C C . ASP A 1 83 ? 56.025 -12.798 -30.932 1.00 82.31 83 ASP A C 1
ATOM 636 O O . ASP A 1 83 ? 55.743 -11.659 -30.533 1.00 82.31 83 ASP A O 1
ATOM 640 N N . ALA A 1 84 ? 56.829 -12.990 -31.984 1.00 83.38 84 ALA A N 1
ATOM 641 C CA . ALA A 1 84 ? 57.382 -11.895 -32.779 1.00 83.38 84 ALA A CA 1
ATOM 642 C C . ALA A 1 84 ? 56.294 -11.123 -33.548 1.00 83.38 84 ALA A C 1
ATOM 644 O O . ALA A 1 84 ? 56.403 -9.904 -33.683 1.00 83.38 84 ALA A O 1
ATOM 645 N N . LEU A 1 85 ? 55.233 -11.799 -34.007 1.00 81.31 85 LEU A N 1
ATOM 646 C CA . LEU A 1 85 ? 54.064 -11.181 -34.649 1.00 81.31 85 LEU A CA 1
ATOM 647 C C . LEU A 1 85 ? 53.130 -10.475 -33.652 1.00 81.31 85 LEU A C 1
ATOM 649 O O . LEU A 1 85 ? 52.454 -9.510 -34.016 1.00 81.31 85 LEU A O 1
ATOM 653 N N . LEU A 1 86 ? 53.067 -10.950 -32.406 1.00 79.19 86 LEU A N 1
ATOM 654 C CA . LEU A 1 86 ? 52.306 -10.308 -31.329 1.00 79.19 86 LEU A CA 1
ATOM 655 C C . LEU A 1 86 ? 53.021 -9.066 -30.778 1.00 79.19 86 LEU A C 1
ATOM 657 O O . LEU A 1 86 ? 52.358 -8.093 -30.413 1.00 79.19 86 LEU A O 1
ATOM 661 N N . THR A 1 87 ? 54.355 -9.099 -30.721 1.00 81.50 87 THR A N 1
ATOM 662 C CA . THR A 1 87 ? 55.182 -8.044 -30.108 1.00 81.50 87 THR A CA 1
ATOM 663 C C . THR A 1 87 ? 55.692 -7.032 -31.133 1.00 81.50 87 THR A C 1
ATOM 665 O O . THR A 1 87 ? 55.643 -5.823 -30.904 1.00 81.50 87 THR A O 1
ATOM 668 N N . GLY A 1 88 ? 56.169 -7.500 -32.285 1.00 74.44 88 GLY A N 1
ATOM 669 C CA . GLY A 1 88 ? 56.511 -6.653 -33.420 1.00 74.44 88 GLY A CA 1
ATOM 670 C C . GLY A 1 88 ? 55.237 -6.350 -34.194 1.00 74.44 88 GLY A C 1
ATOM 671 O O . GLY A 1 88 ? 54.563 -7.269 -34.625 1.00 74.44 88 GLY A O 1
ATOM 672 N N . GLY A 1 89 ? 54.867 -5.081 -34.354 1.00 79.75 89 GLY A N 1
ATOM 673 C CA . GLY A 1 89 ? 53.634 -4.680 -35.042 1.00 79.75 89 GLY A CA 1
ATOM 674 C C . GLY A 1 89 ? 53.626 -4.980 -36.553 1.00 79.75 89 GLY A C 1
ATOM 675 O O . GLY A 1 89 ? 54.077 -6.008 -37.028 1.00 79.75 89 GLY A O 1
ATOM 676 N N . ARG A 1 90 ? 53.127 -4.056 -37.377 1.00 77.81 90 ARG A N 1
ATOM 677 C CA . ARG A 1 90 ? 52.937 -4.282 -38.831 1.00 77.81 90 ARG A CA 1
ATOM 678 C C . ARG A 1 90 ? 54.207 -4.645 -39.617 1.00 77.81 90 ARG A C 1
ATOM 680 O O . ARG A 1 90 ? 54.109 -5.172 -40.718 1.00 77.81 90 ARG A O 1
ATOM 687 N N . THR A 1 91 ? 55.386 -4.329 -39.088 1.00 80.19 91 THR A N 1
ATOM 688 C CA . THR A 1 91 ? 56.673 -4.660 -39.711 1.00 80.19 91 THR A CA 1
ATOM 689 C C . THR A 1 91 ? 56.975 -6.154 -39.646 1.00 80.19 91 THR A C 1
ATOM 691 O O . THR A 1 91 ? 57.459 -6.702 -40.627 1.00 80.19 91 THR A O 1
ATOM 694 N N . SER A 1 92 ? 56.634 -6.831 -38.546 1.00 79.81 92 SER A N 1
ATOM 695 C CA . SER A 1 92 ? 56.822 -8.281 -38.409 1.00 79.81 92 SER A CA 1
ATOM 696 C C . SER A 1 92 ? 55.918 -9.051 -39.381 1.00 79.81 92 SER A C 1
ATOM 698 O O . SER A 1 92 ? 56.355 -10.012 -40.002 1.00 79.81 92 SER A O 1
ATOM 700 N N . GLN A 1 93 ? 54.684 -8.573 -39.578 1.00 76.88 93 GLN A N 1
ATOM 701 C CA . GLN A 1 93 ? 53.710 -9.163 -40.499 1.00 76.88 93 GLN A CA 1
ATOM 702 C C . GLN A 1 93 ? 54.202 -9.104 -41.944 1.00 76.88 93 GLN A C 1
ATOM 704 O O . GLN A 1 93 ? 54.167 -10.118 -42.630 1.00 76.88 93 GLN A O 1
ATOM 709 N N . LYS A 1 94 ? 54.748 -7.959 -42.371 1.00 80.19 94 LYS A N 1
ATOM 710 C CA . LYS A 1 94 ? 55.344 -7.803 -43.707 1.00 80.19 94 LYS A CA 1
ATOM 711 C C . LYS A 1 94 ? 56.550 -8.714 -43.918 1.00 80.19 94 LYS A C 1
ATOM 713 O O . LYS A 1 94 ? 56.651 -9.360 -44.946 1.00 80.19 94 LYS A O 1
ATOM 718 N N . LEU A 1 95 ? 57.418 -8.844 -42.914 1.00 78.62 95 LEU A N 1
ATOM 719 C CA . LEU A 1 95 ? 58.560 -9.759 -42.995 1.00 78.62 95 LEU A CA 1
ATOM 720 C C . LEU A 1 95 ? 58.120 -11.222 -43.141 1.00 78.62 95 LEU A C 1
ATOM 722 O O . LEU A 1 95 ? 58.756 -11.981 -43.861 1.00 78.62 95 LEU A O 1
ATOM 726 N N . VAL A 1 96 ? 57.022 -11.617 -42.493 1.00 75.75 96 VAL A N 1
ATOM 727 C CA . VAL A 1 96 ? 56.437 -12.958 -42.648 1.00 75.75 96 VAL A CA 1
ATOM 728 C C . VAL A 1 96 ? 55.739 -13.117 -44.003 1.00 75.75 96 VAL A C 1
ATOM 730 O O . VAL A 1 96 ? 55.771 -14.198 -44.583 1.00 75.75 96 VAL A O 1
ATOM 733 N N . GLU A 1 97 ? 55.138 -12.056 -44.539 1.00 77.12 97 GLU A N 1
ATOM 734 C CA . GLU A 1 97 ? 54.588 -12.044 -45.899 1.00 77.12 97 GLU A CA 1
ATOM 735 C C . GLU A 1 97 ? 55.684 -12.208 -46.963 1.00 77.12 97 GLU A C 1
ATOM 737 O O . GLU A 1 97 ? 55.473 -12.954 -47.920 1.00 77.12 97 GLU A O 1
ATOM 742 N N . ASP A 1 98 ? 56.845 -11.585 -46.750 1.00 77.88 98 ASP A N 1
ATOM 743 C CA . ASP A 1 98 ? 57.992 -11.588 -47.664 1.00 77.88 98 ASP A CA 1
ATOM 744 C C . ASP A 1 98 ? 58.864 -12.857 -47.537 1.00 77.88 98 ASP A C 1
ATOM 746 O O . ASP A 1 98 ? 59.547 -13.241 -48.486 1.00 77.88 98 ASP A O 1
ATOM 750 N N . ALA A 1 99 ? 58.829 -13.551 -46.391 1.00 75.31 99 ALA A N 1
ATOM 751 C CA . ALA A 1 99 ? 59.661 -14.728 -46.098 1.00 75.31 99 ALA A CA 1
ATOM 752 C C . ALA A 1 99 ? 59.229 -16.037 -46.801 1.00 75.31 99 ALA A C 1
ATOM 754 O O . ALA A 1 99 ? 59.819 -17.088 -46.547 1.00 75.31 99 ALA A O 1
ATOM 755 N N . GLY A 1 100 ? 58.227 -16.006 -47.688 1.00 75.62 100 GLY A N 1
ATOM 756 C CA . GLY A 1 100 ? 57.896 -17.138 -48.566 1.00 75.62 100 GLY A CA 1
ATOM 757 C C . GLY A 1 100 ? 57.307 -18.377 -47.872 1.00 75.62 100 GLY A C 1
ATOM 758 O O . GLY A 1 100 ? 57.483 -19.492 -48.360 1.00 75.62 100 GLY A O 1
ATOM 759 N N . PHE A 1 101 ? 56.613 -18.221 -46.738 1.00 77.06 101 PHE A N 1
ATOM 760 C CA . PHE A 1 101 ? 55.863 -19.321 -46.115 1.00 77.06 101 PHE A CA 1
ATOM 761 C C . PHE A 1 101 ? 54.754 -19.841 -47.047 1.00 77.06 101 PHE A C 1
ATOM 763 O O . PHE A 1 101 ? 54.146 -19.067 -47.785 1.00 77.06 101 PHE A O 1
ATOM 770 N N . SER A 1 102 ? 54.428 -21.139 -46.974 1.00 83.38 102 SER A N 1
ATOM 771 C CA . SER A 1 102 ? 53.285 -21.695 -47.716 1.00 83.38 102 SER A CA 1
ATOM 772 C C . SER A 1 102 ? 51.993 -20.952 -47.354 1.00 83.38 102 SER A C 1
ATOM 774 O O . SER A 1 102 ? 51.729 -20.727 -46.168 1.00 83.38 102 SER A O 1
ATOM 776 N N . GLU A 1 103 ? 51.177 -20.631 -48.354 1.00 83.31 103 GLU A N 1
ATOM 777 C CA . GLU A 1 103 ? 49.975 -19.798 -48.212 1.00 83.31 103 GLU A CA 1
ATOM 778 C C . GLU A 1 103 ? 48.982 -20.357 -47.177 1.00 83.31 103 GLU A C 1
ATOM 780 O O . GLU A 1 103 ? 48.517 -19.628 -46.303 1.00 83.31 103 GLU A O 1
ATOM 785 N N . GLU A 1 104 ? 48.796 -21.680 -47.138 1.00 86.31 104 GLU A N 1
ATOM 786 C CA . GLU A 1 104 ? 47.956 -22.344 -46.132 1.00 86.31 104 GLU A CA 1
ATOM 787 C C . GLU A 1 104 ? 48.455 -22.160 -44.685 1.00 86.31 104 GLU A C 1
ATOM 789 O O . GLU A 1 104 ? 47.660 -22.083 -43.746 1.00 86.31 104 GLU A O 1
ATOM 794 N N . LEU A 1 105 ? 49.776 -22.124 -44.467 1.00 82.00 105 LEU A N 1
ATOM 795 C CA . LEU A 1 105 ? 50.354 -21.911 -43.133 1.00 82.00 105 LEU A CA 1
ATOM 796 C C . LEU A 1 105 ? 50.254 -20.444 -42.720 1.00 82.00 105 LEU A C 1
ATOM 798 O O . LEU A 1 105 ? 49.956 -20.158 -41.561 1.00 82.00 105 LEU A O 1
ATOM 802 N N . LYS A 1 106 ? 50.441 -19.528 -43.670 1.00 83.94 106 LYS A N 1
ATOM 803 C CA . LYS A 1 106 ? 50.255 -18.089 -43.474 1.00 83.94 106 LYS A CA 1
ATOM 804 C C . LYS A 1 106 ? 48.823 -17.781 -43.035 1.00 83.94 106 LYS A C 1
ATOM 806 O O . LYS A 1 106 ? 48.623 -17.110 -42.024 1.00 83.94 106 LYS A O 1
ATOM 811 N N . GLU A 1 107 ? 47.826 -18.330 -43.722 1.00 88.75 107 GLU A N 1
ATOM 812 C CA . GLU A 1 107 ? 46.417 -18.172 -43.343 1.00 88.75 107 GLU A CA 1
ATOM 813 C C . GLU A 1 107 ? 46.112 -18.761 -41.962 1.00 88.75 107 GLU A C 1
ATOM 815 O O . GLU A 1 107 ? 45.448 -18.114 -41.149 1.00 88.75 107 GLU A O 1
ATOM 820 N N . LYS A 1 108 ? 46.646 -19.950 -41.649 1.00 87.44 108 LYS A N 1
ATOM 821 C CA . LYS A 1 108 ? 46.520 -20.556 -40.312 1.00 87.44 108 LYS A CA 1
ATOM 822 C C . LYS A 1 108 ? 47.118 -19.659 -39.227 1.00 87.44 108 LYS A C 1
ATOM 824 O O . LYS A 1 108 ? 46.491 -19.487 -38.184 1.00 87.44 108 LYS A O 1
ATOM 829 N N . LEU A 1 109 ? 48.284 -19.059 -39.468 1.00 83.81 109 LEU A N 1
ATOM 830 C CA . LEU A 1 109 ? 48.914 -18.122 -38.533 1.00 83.81 109 LEU A CA 1
ATOM 831 C C . LEU A 1 109 ? 48.083 -16.849 -38.364 1.00 83.81 109 LEU A C 1
ATOM 833 O O . LEU A 1 109 ? 47.802 -16.455 -37.234 1.00 83.81 109 LEU A O 1
ATOM 837 N N . PHE A 1 110 ? 47.607 -16.242 -39.451 1.00 85.94 110 PHE A N 1
ATOM 838 C CA . PHE A 1 110 ? 46.732 -15.071 -39.354 1.00 85.94 110 PHE A CA 1
ATOM 839 C C . PHE A 1 110 ? 45.424 -15.378 -38.630 1.00 85.94 110 PHE A C 1
ATOM 841 O O . PHE A 1 110 ? 44.960 -14.555 -37.842 1.00 85.94 110 PHE A O 1
ATOM 848 N N . ASN A 1 111 ? 44.839 -16.553 -38.852 1.00 91.94 111 ASN A N 1
ATOM 849 C CA . ASN A 1 111 ? 43.631 -16.978 -38.152 1.00 91.94 111 ASN A CA 1
ATOM 850 C C . ASN A 1 111 ? 43.896 -17.198 -36.660 1.00 91.94 111 ASN A C 1
ATOM 852 O O . ASN A 1 111 ? 43.112 -16.718 -35.846 1.00 91.94 111 ASN A O 1
ATOM 856 N N . LYS A 1 112 ? 45.031 -17.800 -36.284 1.00 89.69 112 LYS A N 1
ATOM 857 C CA . LYS A 1 112 ? 45.456 -17.912 -34.879 1.00 89.69 112 LYS A CA 1
ATOM 858 C C . LYS A 1 112 ? 45.703 -16.553 -34.229 1.00 89.69 112 LYS A C 1
ATOM 860 O O . LYS A 1 112 ? 45.297 -16.341 -33.091 1.00 89.69 112 LYS A O 1
ATOM 865 N N . VAL A 1 113 ? 46.315 -15.608 -34.943 1.00 87.69 113 VAL A N 1
ATOM 866 C CA . VAL A 1 113 ? 46.527 -14.239 -34.446 1.00 87.69 113 VAL A CA 1
ATOM 867 C C . VAL A 1 113 ? 45.193 -13.523 -34.264 1.00 87.69 113 VAL A C 1
ATOM 869 O O . VAL A 1 113 ? 44.968 -12.910 -33.222 1.00 87.69 113 VAL A O 1
ATOM 872 N N . LYS A 1 114 ? 44.280 -13.626 -35.236 1.00 90.94 114 LYS A N 1
ATOM 873 C CA . LYS A 1 114 ? 42.920 -13.082 -35.119 1.00 90.94 114 LYS A CA 1
ATOM 874 C C . LYS A 1 114 ? 42.177 -13.712 -33.944 1.00 90.94 114 LYS A C 1
ATOM 876 O O . LYS A 1 114 ? 41.542 -12.983 -33.190 1.00 90.94 114 LYS A O 1
ATOM 881 N N . GLU A 1 115 ? 42.294 -15.023 -33.747 1.00 91.69 115 GLU A N 1
ATOM 882 C CA . GLU A 1 115 ? 41.695 -15.728 -32.613 1.00 91.69 115 GLU A CA 1
ATOM 883 C C . GLU A 1 115 ? 42.292 -15.252 -31.282 1.00 91.69 115 GLU A C 1
ATOM 885 O O . GLU A 1 115 ? 41.548 -14.896 -30.373 1.00 91.69 115 GLU A O 1
ATOM 890 N N . ALA A 1 116 ? 43.617 -15.161 -31.164 1.00 86.75 116 ALA A N 1
ATOM 891 C CA . ALA A 1 116 ? 44.286 -14.680 -29.957 1.00 86.75 116 ALA A CA 1
ATOM 892 C C . ALA A 1 116 ? 43.920 -13.219 -29.642 1.00 86.75 116 ALA A C 1
ATOM 894 O O . ALA A 1 116 ? 43.618 -12.881 -28.495 1.00 86.75 116 ALA A O 1
ATOM 895 N N . GLN A 1 117 ? 43.872 -12.354 -30.660 1.00 90.00 117 GLN A N 1
ATOM 896 C CA . GLN A 1 117 ? 43.421 -10.967 -30.524 1.00 90.00 117 GLN A CA 1
ATOM 897 C C . GLN A 1 117 ? 41.945 -10.884 -30.123 1.00 90.00 117 GLN A C 1
ATOM 899 O O . GLN A 1 117 ? 41.593 -10.077 -29.262 1.00 90.00 117 GLN A O 1
ATOM 904 N N . PHE A 1 118 ? 41.089 -11.725 -30.703 1.00 92.81 118 PHE A N 1
ATOM 905 C CA . PHE A 1 118 ? 39.673 -11.813 -30.358 1.00 92.81 118 PHE A CA 1
ATOM 906 C C . PHE A 1 118 ? 39.494 -12.266 -28.906 1.00 92.81 118 PHE A C 1
ATOM 908 O O . PHE A 1 118 ? 38.825 -11.591 -28.127 1.00 92.81 118 PHE A O 1
ATOM 915 N N . ARG A 1 119 ? 40.179 -13.336 -28.494 1.00 87.38 119 ARG A N 1
ATOM 916 C CA . ARG A 1 119 ? 40.162 -13.847 -27.116 1.00 87.38 119 ARG A CA 1
ATOM 917 C C . ARG A 1 119 ? 40.682 -12.825 -26.113 1.00 87.38 119 ARG A C 1
ATOM 919 O O . ARG A 1 119 ? 40.116 -12.710 -25.033 1.00 87.38 119 ARG A O 1
ATOM 926 N N . LYS A 1 120 ? 41.699 -12.039 -26.477 1.00 86.94 120 LYS A N 1
ATOM 927 C CA . LYS A 1 120 ? 42.216 -10.948 -25.638 1.00 86.94 120 LYS A CA 1
ATOM 928 C C . LYS A 1 120 ? 41.232 -9.783 -25.529 1.00 86.94 120 LYS A C 1
ATOM 930 O O . LYS A 1 120 ? 41.049 -9.244 -24.446 1.00 86.94 120 LYS A O 1
ATOM 935 N N . ARG A 1 121 ? 40.605 -9.380 -26.638 1.00 87.38 121 ARG A N 1
ATOM 936 C CA . ARG A 1 121 ? 39.652 -8.260 -26.661 1.00 87.38 121 ARG A CA 1
ATOM 937 C C . ARG A 1 121 ? 38.347 -8.592 -25.936 1.00 87.38 121 ARG A C 1
ATOM 939 O O . ARG A 1 121 ? 37.767 -7.710 -25.316 1.00 87.38 121 ARG A O 1
ATOM 946 N N . PHE A 1 122 ? 37.901 -9.840 -26.025 1.00 88.75 122 PHE A N 1
ATOM 947 C CA . PHE A 1 122 ? 36.643 -10.318 -25.452 1.00 88.75 122 PHE A CA 1
ATOM 948 C C . PHE A 1 122 ? 36.862 -11.240 -24.246 1.00 88.75 122 PHE A C 1
ATOM 950 O O . PHE A 1 122 ? 36.012 -12.073 -23.942 1.00 88.75 122 PHE A O 1
ATOM 957 N N . SER A 1 123 ? 37.994 -11.108 -23.547 1.00 84.12 123 SER A N 1
ATOM 958 C CA . SER A 1 123 ? 38.357 -12.000 -22.440 1.00 84.12 123 SER A CA 1
ATOM 959 C C . SER A 1 123 ? 37.308 -12.022 -21.325 1.00 84.12 123 SER A C 1
ATOM 961 O O . SER A 1 123 ? 37.027 -13.088 -20.785 1.00 84.12 123 SER A O 1
ATOM 963 N N . SER A 1 124 ? 36.689 -10.876 -21.019 1.00 81.81 124 SER A N 1
ATOM 964 C CA . SER A 1 124 ? 35.606 -10.775 -20.033 1.00 81.81 124 SER A CA 1
ATOM 965 C C . SER A 1 124 ? 34.334 -11.492 -20.491 1.00 81.81 124 SER A C 1
ATOM 967 O O . SER A 1 124 ? 33.783 -12.278 -19.733 1.00 81.81 124 SER A O 1
ATOM 969 N N . ALA A 1 125 ? 33.919 -11.323 -21.750 1.00 83.00 125 ALA A N 1
ATOM 970 C CA . ALA A 1 125 ? 32.743 -11.999 -22.308 1.00 83.00 125 ALA A CA 1
ATOM 971 C C . ALA A 1 125 ? 32.926 -13.529 -22.378 1.00 83.00 125 ALA A C 1
ATOM 973 O O . ALA A 1 125 ? 31.990 -14.294 -22.152 1.00 83.00 125 ALA A O 1
ATOM 974 N N . PHE A 1 126 ? 34.148 -13.998 -22.650 1.00 83.38 126 PHE A N 1
ATOM 975 C CA . PHE A 1 126 ? 34.479 -15.425 -22.597 1.00 83.38 126 PHE A CA 1
ATOM 976 C C . PHE A 1 126 ? 34.502 -15.989 -21.174 1.00 83.38 126 PHE A C 1
ATOM 978 O O . PHE A 1 126 ? 34.227 -17.179 -20.999 1.00 83.38 126 PHE A O 1
ATOM 985 N N . ALA A 1 127 ? 34.851 -15.166 -20.181 1.00 78.94 127 ALA A N 1
ATOM 986 C CA . ALA A 1 127 ? 34.713 -15.528 -18.778 1.00 78.94 127 ALA A CA 1
ATOM 987 C C . ALA A 1 127 ? 33.225 -15.621 -18.412 1.00 78.94 127 ALA A C 1
ATOM 989 O O . ALA A 1 127 ? 32.803 -16.681 -17.977 1.00 78.94 127 ALA A O 1
ATOM 990 N N . GLU A 1 128 ? 32.413 -14.606 -18.727 1.00 79.00 128 GLU A N 1
ATOM 991 C CA . GLU A 1 128 ? 30.958 -14.596 -18.485 1.00 79.00 128 GLU A CA 1
ATOM 992 C C . GLU A 1 128 ? 30.230 -15.805 -19.083 1.00 79.00 128 GLU A C 1
ATOM 994 O O . GLU A 1 128 ? 29.377 -16.403 -18.432 1.00 79.00 128 GLU A O 1
ATOM 999 N N . ALA A 1 129 ? 30.581 -16.192 -20.310 1.00 81.62 129 ALA A N 1
ATOM 1000 C CA . ALA A 1 129 ? 29.972 -17.335 -20.982 1.00 81.62 129 ALA A CA 1
ATOM 1001 C C . ALA A 1 129 ? 30.515 -18.698 -20.501 1.00 81.62 129 ALA A C 1
ATOM 1003 O O . ALA A 1 129 ? 30.056 -19.740 -20.968 1.00 81.62 129 ALA A O 1
ATOM 1004 N N . GLY A 1 130 ? 31.519 -18.717 -19.615 1.00 75.56 130 GLY A N 1
ATOM 1005 C CA . GLY A 1 130 ? 32.141 -19.942 -19.109 1.00 75.56 130 GLY A CA 1
ATOM 1006 C C . GLY A 1 130 ? 32.916 -20.745 -20.163 1.00 75.56 130 GLY A C 1
ATOM 1007 O O . GLY A 1 130 ? 33.293 -21.882 -19.901 1.00 75.56 130 GLY A O 1
ATOM 1008 N N . ILE A 1 131 ? 33.192 -20.173 -21.340 1.00 76.69 131 ILE A N 1
ATOM 1009 C CA . ILE A 1 131 ? 33.724 -20.884 -22.522 1.00 76.69 131 ILE A CA 1
ATOM 1010 C C . ILE A 1 131 ? 35.237 -21.165 -22.409 1.00 76.69 131 ILE A C 1
ATOM 1012 O O . ILE A 1 131 ? 35.786 -21.993 -23.137 1.00 76.69 131 ILE A O 1
ATOM 1016 N N . SER A 1 132 ? 35.949 -20.499 -21.496 1.00 70.88 132 SER A N 1
ATOM 1017 C CA . SER A 1 132 ? 37.383 -20.752 -21.301 1.00 70.88 132 SER A CA 1
ATOM 1018 C C . SER A 1 132 ? 37.624 -22.085 -20.589 1.00 70.88 132 SER A C 1
ATOM 1020 O O . SER A 1 132 ? 37.034 -22.348 -19.554 1.00 70.88 132 SER A O 1
ATOM 1022 N N . SER A 1 133 ? 38.554 -22.907 -21.083 1.00 63.22 133 SER A N 1
ATOM 1023 C CA . SER A 1 133 ? 38.863 -24.244 -20.539 1.00 63.22 133 SER A CA 1
ATOM 1024 C C . SER A 1 133 ? 39.324 -24.263 -19.071 1.00 63.22 133 SER A C 1
ATOM 1026 O O . SER A 1 133 ? 39.390 -25.324 -18.461 1.00 63.22 133 SER A O 1
ATOM 1028 N N . SER A 1 134 ? 39.649 -23.103 -18.499 1.00 64.44 134 SER A N 1
ATOM 1029 C CA . SER A 1 134 ? 40.011 -22.906 -17.093 1.00 64.44 134 SER A CA 1
ATOM 1030 C C . SER A 1 134 ? 38.860 -22.402 -16.208 1.00 64.44 134 SER A C 1
ATOM 1032 O O . SER A 1 134 ? 39.031 -22.338 -14.993 1.00 64.44 134 SER A O 1
ATOM 1034 N N . SER A 1 135 ? 37.698 -22.049 -16.775 1.00 61.78 135 SER A N 1
ATOM 1035 C CA . SER A 1 135 ? 36.584 -21.397 -16.063 1.00 61.78 135 SER A CA 1
ATOM 1036 C C . SER A 1 135 ? 35.900 -22.318 -15.045 1.00 61.78 135 SER A C 1
ATOM 1038 O O . SER A 1 135 ? 35.546 -21.873 -13.959 1.00 61.78 135 SER A O 1
ATOM 1040 N N . SER A 1 136 ? 35.778 -23.616 -15.347 1.00 62.66 136 SER A N 1
ATOM 1041 C CA . SER A 1 136 ? 35.060 -24.578 -14.496 1.00 62.66 136 SER A CA 1
ATOM 1042 C C . SER A 1 136 ? 35.798 -24.938 -13.197 1.00 62.66 136 SER A C 1
ATOM 1044 O O . SER A 1 136 ? 35.211 -25.585 -12.332 1.00 62.66 136 SER A O 1
ATOM 1046 N N . ALA A 1 137 ? 37.071 -24.558 -13.052 1.00 67.81 137 ALA A N 1
ATOM 1047 C CA . ALA A 1 137 ? 37.901 -24.867 -11.882 1.00 67.81 137 ALA A CA 1
ATOM 1048 C C . ALA A 1 137 ? 38.041 -23.686 -10.900 1.00 67.81 137 ALA A C 1
ATOM 1050 O O . ALA A 1 137 ? 38.702 -23.810 -9.869 1.00 67.81 137 ALA A O 1
ATOM 1051 N N . VAL A 1 138 ? 37.455 -22.531 -11.222 1.00 70.62 138 VAL A N 1
ATOM 1052 C CA . VAL A 1 138 ? 37.695 -21.254 -10.546 1.00 70.62 138 VAL A CA 1
ATOM 1053 C C . VAL A 1 138 ? 36.421 -20.836 -9.809 1.00 70.62 138 VAL A C 1
ATOM 1055 O O . VAL A 1 138 ? 35.338 -20.836 -10.381 1.00 70.62 138 VAL A O 1
ATOM 1058 N N . GLY A 1 139 ? 36.531 -20.515 -8.516 1.00 78.81 139 GLY A N 1
ATOM 1059 C CA . GLY A 1 139 ? 35.372 -20.155 -7.691 1.00 78.81 139 GLY A CA 1
ATOM 1060 C C . GLY A 1 139 ? 34.671 -18.878 -8.171 1.00 78.81 139 GLY A C 1
ATOM 1061 O O . GLY A 1 139 ? 35.288 -18.024 -8.813 1.00 78.81 139 GLY A O 1
ATOM 1062 N N . GLU A 1 140 ? 33.398 -18.709 -7.806 1.00 76.31 140 GLU A N 1
ATOM 1063 C CA . GLU A 1 140 ? 32.557 -17.573 -8.229 1.00 76.31 140 GLU A CA 1
ATOM 1064 C C . GLU A 1 140 ? 33.193 -16.207 -7.923 1.00 76.31 140 GLU A C 1
ATOM 1066 O O . GLU A 1 140 ? 33.172 -15.309 -8.758 1.00 76.31 140 GLU A O 1
ATOM 1071 N N . GLY A 1 141 ? 33.857 -16.048 -6.771 1.00 81.44 141 GLY A N 1
ATOM 1072 C CA . GLY A 1 141 ? 34.536 -14.792 -6.424 1.00 81.44 141 GLY A CA 1
ATOM 1073 C C . GLY A 1 141 ? 35.645 -14.407 -7.412 1.00 81.44 141 GLY A C 1
ATOM 1074 O O . GLY A 1 141 ? 35.734 -13.262 -7.845 1.00 81.44 141 GLY A O 1
ATOM 1075 N N . SER A 1 142 ? 36.461 -15.374 -7.830 1.00 82.56 142 SER A N 1
ATOM 1076 C CA . SER A 1 142 ? 37.487 -15.178 -8.864 1.00 82.56 142 SER A CA 1
ATOM 1077 C C . SER A 1 142 ? 36.893 -14.978 -10.259 1.00 82.56 142 SER A C 1
ATOM 1079 O O . SER A 1 142 ? 37.466 -14.244 -11.061 1.00 82.56 142 SER A O 1
ATOM 1081 N N . HIS A 1 143 ? 35.728 -15.571 -10.527 1.00 79.12 143 HIS A N 1
ATOM 1082 C CA . HIS A 1 143 ? 34.981 -15.341 -11.757 1.00 79.12 143 HIS A CA 1
ATOM 1083 C C . HIS A 1 143 ? 34.514 -13.882 -11.851 1.00 79.12 143 HIS A C 1
ATOM 1085 O O . HIS A 1 143 ? 34.800 -13.215 -12.841 1.00 79.12 143 HIS A O 1
ATOM 1091 N N . HIS A 1 144 ? 33.903 -13.351 -10.788 1.00 79.19 144 HIS A N 1
ATOM 1092 C CA . HIS A 1 144 ? 33.459 -11.955 -10.732 1.00 79.19 144 HIS A CA 1
ATOM 1093 C C . HIS A 1 144 ? 34.610 -10.949 -10.884 1.00 79.19 144 HIS A C 1
ATOM 1095 O O . HIS A 1 144 ? 34.444 -9.930 -11.552 1.00 79.19 144 HIS A O 1
ATOM 1101 N N . ILE A 1 145 ? 35.791 -11.248 -10.328 1.00 81.62 145 ILE A N 1
ATOM 1102 C CA . ILE A 1 145 ? 36.994 -10.410 -10.481 1.00 81.62 145 ILE A CA 1
ATOM 1103 C C . ILE A 1 145 ? 37.508 -10.428 -11.927 1.00 81.62 145 ILE A C 1
ATOM 1105 O O . ILE A 1 145 ? 37.924 -9.392 -12.439 1.00 81.62 145 ILE A O 1
ATOM 1109 N N . ALA A 1 146 ? 37.474 -11.582 -12.599 1.00 76.75 146 ALA A N 1
ATOM 1110 C CA . ALA A 1 146 ? 37.933 -11.708 -13.983 1.00 76.75 146 ALA A CA 1
ATOM 1111 C C . ALA A 1 146 ? 36.975 -11.055 -14.995 1.00 76.75 146 ALA A C 1
ATOM 1113 O O . ALA A 1 146 ? 37.421 -10.557 -16.030 1.00 76.75 146 ALA A O 1
ATOM 1114 N N . THR A 1 147 ? 35.670 -11.052 -14.705 1.00 79.06 147 THR A N 1
ATOM 1115 C CA . THR A 1 147 ? 34.654 -10.376 -15.528 1.00 79.06 147 THR A CA 1
ATOM 1116 C C . THR A 1 147 ? 34.586 -8.872 -15.274 1.00 79.06 147 THR A C 1
ATOM 1118 O O . THR A 1 147 ? 34.082 -8.135 -16.119 1.00 79.06 147 THR A O 1
ATOM 1121 N N . ALA A 1 148 ? 35.072 -8.404 -14.120 1.00 81.62 148 ALA A N 1
ATOM 1122 C CA . ALA A 1 148 ? 35.012 -6.996 -13.759 1.00 81.62 148 ALA A CA 1
ATOM 1123 C C . ALA A 1 148 ? 35.760 -6.121 -14.775 1.00 81.62 148 ALA A C 1
ATOM 1125 O O . ALA A 1 148 ? 36.837 -6.462 -15.270 1.00 81.62 148 ALA A O 1
ATOM 1126 N N . ALA A 1 149 ? 35.179 -4.958 -15.075 1.00 82.50 149 ALA A N 1
ATOM 1127 C CA . ALA A 1 149 ? 35.820 -3.978 -15.935 1.00 82.50 149 ALA A CA 1
ATOM 1128 C C . ALA A 1 149 ? 37.144 -3.492 -15.303 1.00 82.50 149 ALA A C 1
ATOM 1130 O O . ALA A 1 149 ? 37.208 -3.309 -14.084 1.00 82.50 149 ALA A O 1
ATOM 1131 N N . PRO A 1 150 ? 38.196 -3.236 -16.104 1.00 82.94 150 PRO A N 1
ATOM 1132 C CA . PRO A 1 150 ? 39.427 -2.638 -15.597 1.00 82.94 150 PRO A CA 1
ATOM 1133 C C . PRO A 1 150 ? 39.142 -1.294 -14.916 1.00 82.94 150 PRO A C 1
ATOM 1135 O O . PRO A 1 150 ? 38.385 -0.480 -15.441 1.00 82.94 150 PRO A O 1
ATOM 1138 N N . TRP A 1 151 ? 39.768 -1.034 -13.767 1.00 82.94 151 TRP A N 1
ATOM 1139 C CA . TRP A 1 151 ? 39.574 0.217 -13.032 1.00 82.94 151 TRP A CA 1
ATOM 1140 C C . TRP A 1 151 ? 40.079 1.429 -13.833 1.00 82.94 151 TRP A C 1
ATOM 1142 O O . TRP A 1 151 ? 41.273 1.564 -14.094 1.00 82.94 151 TRP A O 1
ATOM 1152 N N . THR A 1 152 ? 39.176 2.344 -14.192 1.00 87.19 152 THR A N 1
ATOM 1153 C CA . THR A 1 152 ? 39.464 3.538 -15.012 1.00 87.19 152 THR A CA 1
ATOM 1154 C C . THR A 1 152 ? 39.679 4.820 -14.195 1.00 87.19 152 THR A C 1
ATOM 1156 O O . THR A 1 152 ? 39.659 5.918 -14.748 1.00 87.19 152 THR A O 1
ATOM 1159 N N . GLY A 1 153 ? 39.836 4.720 -12.868 1.00 90.62 153 GLY A N 1
ATOM 1160 C CA . GLY A 1 153 ? 39.987 5.872 -11.961 1.00 90.62 153 GLY A CA 1
ATOM 1161 C C . GLY A 1 153 ? 38.675 6.551 -11.548 1.00 90.62 153 GLY A C 1
ATOM 1162 O O . GLY A 1 153 ? 38.669 7.361 -10.625 1.00 90.62 153 GLY A O 1
ATOM 1163 N N . LYS A 1 154 ? 37.563 6.204 -12.201 1.00 87.25 154 LYS A N 1
ATOM 1164 C CA . LYS A 1 154 ? 36.195 6.572 -11.817 1.00 87.25 154 LYS A CA 1
ATOM 1165 C C . LYS A 1 154 ? 35.374 5.291 -11.711 1.00 87.25 154 LYS A C 1
ATOM 1167 O O . LYS A 1 154 ? 35.439 4.472 -12.626 1.00 87.25 154 LYS A O 1
ATOM 1172 N N . GLU A 1 155 ? 34.629 5.133 -10.619 1.00 88.44 155 GLU A N 1
ATOM 1173 C CA . GLU A 1 155 ? 33.685 4.022 -10.458 1.00 88.44 155 GLU A CA 1
ATOM 1174 C C . GLU A 1 155 ? 32.469 4.211 -11.378 1.00 88.44 155 GLU A C 1
ATOM 1176 O O . GLU A 1 155 ? 32.063 5.338 -11.682 1.00 88.44 155 GLU A O 1
ATOM 1181 N N . THR A 1 156 ? 31.897 3.105 -11.858 1.00 90.56 156 THR A N 1
ATOM 1182 C CA . THR A 1 156 ? 30.620 3.148 -12.585 1.00 90.56 156 THR A CA 1
ATOM 1183 C C . THR A 1 156 ? 29.471 3.343 -11.597 1.00 90.56 156 THR A C 1
ATOM 1185 O O . THR A 1 156 ? 29.590 3.005 -10.421 1.00 90.56 156 THR A O 1
ATOM 1188 N N . THR A 1 157 ? 28.327 3.853 -12.056 1.00 94.06 157 THR A N 1
ATOM 1189 C CA . THR A 1 157 ? 27.151 4.045 -11.189 1.00 94.06 157 THR A CA 1
ATOM 1190 C C . THR A 1 157 ? 26.664 2.735 -10.571 1.00 94.06 157 THR A C 1
ATOM 1192 O O . THR A 1 157 ? 26.318 2.705 -9.395 1.00 94.06 157 THR A O 1
ATOM 1195 N N . HIS A 1 158 ? 26.669 1.648 -11.345 1.00 89.81 158 HIS A N 1
ATOM 1196 C CA . HIS A 1 158 ? 26.302 0.315 -10.873 1.00 89.81 158 HIS A CA 1
ATOM 1197 C C . HIS A 1 158 ? 27.217 -0.152 -9.735 1.00 89.81 158 HIS A C 1
ATOM 1199 O O . HIS A 1 158 ? 26.735 -0.593 -8.697 1.00 89.81 158 HIS A O 1
ATOM 1205 N N . ASP A 1 159 ? 28.530 -0.022 -9.923 1.00 87.88 159 ASP A N 1
ATOM 1206 C CA . ASP A 1 159 ? 29.533 -0.443 -8.943 1.00 87.88 159 ASP A CA 1
ATOM 1207 C C . ASP A 1 159 ? 29.466 0.404 -7.659 1.00 87.88 159 ASP A C 1
ATOM 1209 O O . ASP A 1 159 ? 29.496 -0.127 -6.550 1.00 87.88 159 ASP A O 1
ATOM 1213 N N . ALA A 1 160 ? 29.218 1.713 -7.798 1.00 91.75 160 ALA A N 1
ATOM 1214 C CA . ALA A 1 160 ? 28.977 2.611 -6.668 1.00 91.75 160 ALA A CA 1
ATOM 1215 C C . ALA A 1 160 ? 27.742 2.195 -5.845 1.00 91.75 160 ALA A C 1
ATOM 1217 O O . ALA A 1 160 ? 27.791 2.158 -4.613 1.00 91.75 160 ALA A O 1
ATOM 1218 N N . VAL A 1 161 ? 26.636 1.845 -6.514 1.00 94.94 161 VAL A N 1
ATOM 1219 C CA . VAL A 1 161 ? 25.414 1.359 -5.851 1.00 94.94 161 VAL A CA 1
ATOM 1220 C C . VAL A 1 161 ? 25.653 0.005 -5.184 1.00 94.94 161 VAL A C 1
ATOM 1222 O O . VAL A 1 161 ? 25.221 -0.184 -4.047 1.00 94.94 161 VAL A O 1
ATOM 1225 N N . LEU A 1 162 ? 26.359 -0.919 -5.842 1.00 90.75 162 LEU A N 1
ATOM 1226 C CA . LEU A 1 162 ? 26.696 -2.225 -5.268 1.00 90.75 162 LEU A CA 1
ATOM 1227 C C . LEU A 1 162 ? 27.521 -2.055 -3.985 1.00 90.75 162 LEU A C 1
ATOM 1229 O O . LEU A 1 162 ? 27.171 -2.615 -2.946 1.00 90.75 162 LEU A O 1
ATOM 1233 N N . ARG A 1 163 ? 28.531 -1.177 -4.018 1.00 88.06 163 ARG A N 1
ATOM 1234 C CA . ARG A 1 163 ? 29.334 -0.829 -2.843 1.00 88.06 163 ARG A CA 1
ATOM 1235 C C . ARG A 1 163 ? 28.490 -0.209 -1.730 1.00 88.06 163 ARG A C 1
ATOM 1237 O O . ARG A 1 163 ? 28.667 -0.572 -0.573 1.00 88.06 163 ARG A O 1
ATOM 1244 N N . MET A 1 164 ? 27.547 0.681 -2.053 1.00 92.25 164 MET A N 1
ATOM 1245 C CA . MET A 1 164 ? 26.612 1.237 -1.064 1.00 92.25 164 MET A CA 1
ATOM 1246 C C . MET A 1 164 ? 25.715 0.164 -0.432 1.00 92.25 164 MET A C 1
ATOM 1248 O O . MET A 1 164 ? 25.446 0.221 0.769 1.00 92.25 164 MET A O 1
ATOM 1252 N N . LEU A 1 165 ? 25.254 -0.817 -1.212 1.00 92.81 165 LEU A N 1
ATOM 1253 C CA . LEU A 1 165 ? 24.448 -1.931 -0.708 1.00 92.81 165 LEU A CA 1
ATOM 1254 C C . LEU A 1 165 ? 25.267 -2.859 0.193 1.00 92.81 165 LEU A C 1
ATOM 1256 O O . LEU A 1 165 ? 24.776 -3.261 1.251 1.00 92.81 165 LEU A O 1
ATOM 1260 N N . ASP A 1 166 ? 26.512 -3.151 -0.168 1.00 89.75 166 ASP A N 1
ATOM 1261 C CA . ASP A 1 166 ? 27.412 -3.951 0.664 1.00 89.75 166 ASP A CA 1
ATOM 1262 C C . ASP A 1 166 ? 27.810 -3.206 1.946 1.00 89.75 166 ASP A C 1
ATOM 1264 O O . ASP A 1 166 ? 27.783 -3.780 3.039 1.00 89.75 166 ASP A O 1
ATOM 1268 N N . ASP A 1 167 ? 28.083 -1.902 1.846 1.00 88.44 167 ASP A N 1
ATOM 1269 C CA . ASP A 1 167 ? 28.369 -1.041 2.994 1.00 88.44 167 ASP A CA 1
ATOM 1270 C C . ASP A 1 167 ? 27.143 -0.886 3.913 1.00 88.44 167 ASP A C 1
ATOM 1272 O O . ASP A 1 167 ? 27.300 -0.813 5.133 1.00 88.44 167 ASP A O 1
ATOM 1276 N N . SER A 1 168 ? 25.916 -0.942 3.378 1.00 89.38 168 SER A N 1
ATOM 1277 C CA . SER A 1 168 ? 24.689 -0.945 4.194 1.00 89.38 168 SER A CA 1
ATOM 1278 C C . SER A 1 168 ? 24.542 -2.204 5.058 1.00 89.38 168 SER A C 1
ATOM 1280 O O . SER A 1 168 ? 23.932 -2.161 6.127 1.00 89.38 168 SER A O 1
ATOM 1282 N N . LYS A 1 169 ? 25.123 -3.327 4.615 1.00 84.69 169 LYS A N 1
ATOM 1283 C CA . LYS A 1 169 ? 25.074 -4.625 5.306 1.00 84.69 169 LYS A CA 1
ATOM 1284 C C . LYS A 1 169 ? 26.334 -4.910 6.118 1.00 84.69 169 LYS A C 1
ATOM 1286 O O . LYS A 1 169 ? 26.489 -6.018 6.641 1.00 84.69 169 LYS A O 1
ATOM 1291 N N . LYS A 1 170 ? 27.239 -3.937 6.250 1.00 85.94 170 LYS A N 1
ATOM 1292 C CA . LYS A 1 170 ? 28.474 -4.115 7.011 1.00 85.94 170 LYS A CA 1
ATOM 1293 C C . LYS A 1 170 ? 28.119 -4.354 8.476 1.00 85.94 170 LYS A C 1
ATOM 1295 O O . LYS A 1 170 ? 27.451 -3.520 9.091 1.00 85.94 170 LYS A O 1
ATOM 1300 N N . PRO A 1 171 ? 28.521 -5.495 9.059 1.00 79.19 171 PRO A N 1
ATOM 1301 C CA . PRO A 1 171 ? 28.209 -5.747 10.450 1.00 79.19 171 PRO A CA 1
ATOM 1302 C C . PRO A 1 171 ? 28.901 -4.693 11.316 1.00 79.19 171 PRO A C 1
ATOM 1304 O O . PRO A 1 171 ? 30.012 -4.262 11.000 1.00 79.19 171 PRO A O 1
ATOM 1307 N N . LEU A 1 172 ? 28.264 -4.326 12.433 1.00 82.12 172 LEU A N 1
ATOM 1308 C CA . LEU A 1 172 ? 28.869 -3.450 13.436 1.00 82.12 172 LEU A CA 1
ATOM 1309 C C . LEU A 1 172 ? 30.285 -3.932 13.776 1.00 82.12 172 LEU A C 1
ATOM 1311 O O . LEU A 1 172 ? 30.557 -5.146 13.779 1.00 82.12 172 LEU A O 1
ATOM 1315 N N . SER A 1 173 ? 31.169 -2.974 14.070 1.00 80.56 173 SER A N 1
ATOM 1316 C CA . SER A 1 173 ? 32.541 -3.267 14.476 1.00 80.56 173 SER A CA 1
ATOM 1317 C C . SER A 1 173 ? 32.542 -4.304 15.610 1.00 80.56 173 SER A C 1
ATOM 1319 O O . SER A 1 173 ? 31.605 -4.333 16.414 1.00 80.56 173 SER A O 1
ATOM 1321 N N . PRO A 1 174 ? 33.554 -5.185 15.697 1.00 80.06 174 PRO A N 1
ATOM 1322 C CA . PRO A 1 174 ? 33.589 -6.252 16.700 1.00 80.06 174 PRO A CA 1
ATOM 1323 C C . PRO A 1 174 ? 33.372 -5.779 18.148 1.00 80.06 174 PRO A C 1
ATOM 1325 O O . PRO A 1 174 ? 32.869 -6.546 18.962 1.00 80.06 174 PRO A O 1
ATOM 1328 N N . GLU A 1 175 ? 33.702 -4.522 18.451 1.00 79.56 175 GLU A N 1
ATOM 1329 C CA . GLU A 1 175 ? 33.518 -3.883 19.760 1.00 79.56 175 GLU A CA 1
ATOM 1330 C C . GLU A 1 175 ? 32.059 -3.478 20.044 1.00 79.56 175 GLU A C 1
ATOM 1332 O O . GLU A 1 175 ? 31.599 -3.579 21.180 1.00 79.56 175 GLU A O 1
ATOM 1337 N N . LEU A 1 176 ? 31.313 -3.062 19.012 1.00 78.00 176 LEU A N 1
ATOM 1338 C CA . LEU A 1 176 ? 29.885 -2.709 19.075 1.00 78.00 176 LEU A CA 1
ATOM 1339 C C . LEU A 1 176 ? 28.969 -3.906 18.798 1.00 78.00 176 LEU A C 1
ATOM 1341 O O . LEU A 1 176 ? 27.762 -3.856 19.054 1.00 78.00 176 LEU A O 1
ATOM 1345 N N . ARG A 1 177 ? 29.525 -5.001 18.274 1.00 80.38 177 ARG A N 1
ATOM 1346 C CA . ARG A 1 177 ? 28.813 -6.262 18.118 1.00 80.38 177 ARG A CA 1
ATOM 1347 C C . ARG A 1 177 ? 28.532 -6.808 19.514 1.00 80.38 177 ARG A C 1
ATOM 1349 O O . ARG A 1 177 ? 29.408 -7.369 20.169 1.00 80.38 177 ARG A O 1
ATOM 1356 N N . GLY A 1 178 ? 27.290 -6.650 19.972 1.00 75.88 178 GLY A N 1
ATOM 1357 C CA . GLY A 1 178 ? 26.828 -7.280 21.203 1.00 75.88 178 GLY A CA 1
ATOM 1358 C C . GLY A 1 178 ? 27.248 -8.750 21.216 1.00 75.88 178 GLY A C 1
ATOM 1359 O O . GLY A 1 178 ? 27.138 -9.438 20.198 1.00 75.88 178 GLY A O 1
ATOM 1360 N N . LYS A 1 179 ? 27.781 -9.223 22.351 1.00 73.81 179 LYS A N 1
ATOM 1361 C CA . LYS A 1 179 ? 28.163 -10.631 22.524 1.00 73.81 179 LYS A CA 1
ATOM 1362 C C . LYS A 1 179 ? 26.989 -11.477 22.049 1.00 73.81 179 LYS A C 1
ATOM 1364 O O . LYS A 1 179 ? 25.894 -11.316 22.587 1.00 73.81 179 LYS A O 1
ATOM 1369 N N . PHE A 1 180 ? 27.210 -12.319 21.038 1.00 65.19 180 PHE A N 1
ATOM 1370 C CA . PHE A 1 180 ? 26.186 -13.210 20.510 1.00 65.19 180 PHE A CA 1
ATOM 1371 C C . PHE A 1 180 ? 25.703 -14.082 21.668 1.00 65.19 180 PHE A C 1
ATOM 1373 O O . PHE A 1 180 ? 26.364 -15.043 22.062 1.00 65.19 180 PHE A O 1
ATOM 1380 N N . ARG A 1 181 ? 24.583 -13.690 22.281 1.00 67.31 181 ARG A N 1
ATOM 1381 C CA . ARG A 1 181 ? 23.861 -14.559 23.192 1.00 67.31 181 ARG A CA 1
ATOM 1382 C C . ARG A 1 181 ? 23.313 -15.627 22.277 1.00 67.31 181 ARG A C 1
ATOM 1384 O O . ARG A 1 181 ? 22.396 -15.348 21.510 1.00 67.31 181 ARG A O 1
ATOM 1391 N N . THR A 1 182 ? 23.913 -16.811 22.313 1.00 68.31 182 THR A N 1
ATOM 1392 C CA . THR A 1 182 ? 23.244 -17.998 21.802 1.00 68.31 182 THR A CA 1
ATOM 1393 C C . THR A 1 182 ? 21.828 -17.950 22.369 1.00 68.31 182 THR A C 1
ATOM 1395 O O . THR A 1 182 ? 21.688 -17.879 23.597 1.00 68.31 182 THR A O 1
ATOM 1398 N N . PRO A 1 183 ? 20.785 -17.869 21.520 1.00 67.94 183 PRO A N 1
ATOM 1399 C CA . PRO A 1 183 ? 19.437 -17.979 22.026 1.00 67.94 183 PRO A CA 1
ATOM 1400 C C . PRO A 1 183 ? 19.424 -19.298 22.780 1.00 67.94 183 PRO A C 1
ATOM 1402 O O . PRO A 1 183 ? 19.803 -20.335 22.229 1.00 67.94 183 PRO A O 1
ATOM 1405 N N . VAL A 1 184 ? 19.104 -19.240 24.073 1.00 75.00 184 VAL A N 1
ATOM 1406 C CA . VAL A 1 184 ? 18.836 -20.458 24.830 1.00 75.00 184 VAL A CA 1
ATOM 1407 C C . VAL A 1 184 ? 17.850 -21.245 23.969 1.00 75.00 184 VAL A C 1
ATOM 1409 O O . VAL A 1 184 ? 16.883 -20.619 23.522 1.00 75.00 184 VAL A O 1
ATOM 1412 N N . PRO A 1 185 ? 18.110 -22.530 23.654 1.00 79.38 185 PRO A N 1
ATOM 1413 C CA . PRO A 1 185 ? 17.231 -23.311 22.799 1.00 79.38 185 PRO A CA 1
ATOM 1414 C C . PRO A 1 185 ? 15.790 -23.098 23.247 1.00 79.38 185 PRO A C 1
ATOM 1416 O O . PRO A 1 185 ? 15.436 -23.402 24.388 1.00 79.38 185 PRO A O 1
ATOM 1419 N N . VAL A 1 186 ? 15.002 -22.452 22.388 1.00 72.06 186 VAL A N 1
ATOM 1420 C CA . VAL A 1 186 ? 13.615 -22.142 22.703 1.00 72.06 186 VAL A CA 1
ATOM 1421 C C . VAL A 1 186 ? 12.903 -23.482 22.716 1.00 72.06 186 VAL A C 1
ATOM 1423 O O . VAL A 1 186 ? 12.710 -24.096 21.669 1.00 72.06 186 VAL A O 1
ATOM 1426 N N . ASP A 1 187 ? 12.569 -23.968 23.911 1.00 75.69 187 ASP A N 1
ATOM 1427 C CA . ASP A 1 187 ? 11.703 -25.129 24.077 1.00 75.69 187 ASP A CA 1
ATOM 1428 C C . ASP A 1 187 ? 10.370 -24.827 23.378 1.00 75.69 187 ASP A C 1
ATOM 1430 O O . ASP A 1 187 ? 9.488 -24.202 23.963 1.00 75.69 187 ASP A O 1
ATOM 1434 N N . MET A 1 188 ? 10.197 -25.300 22.141 1.00 77.44 188 MET A N 1
ATOM 1435 C CA . MET A 1 188 ? 8.924 -25.208 21.406 1.00 77.44 188 MET A CA 1
ATOM 1436 C C . MET A 1 188 ? 7.849 -26.157 21.961 1.00 77.44 188 MET A C 1
ATOM 1438 O O . MET A 1 188 ? 6.777 -26.317 21.381 1.00 77.44 188 MET A O 1
ATOM 1442 N N . ARG A 1 189 ? 8.126 -26.831 23.081 1.00 80.81 189 ARG A N 1
ATOM 1443 C CA . ARG A 1 189 ? 7.149 -27.659 23.780 1.00 80.81 189 ARG A CA 1
ATOM 1444 C C . ARG A 1 189 ? 6.112 -26.728 24.391 1.00 80.81 189 ARG A C 1
ATOM 1446 O O . ARG A 1 189 ? 6.476 -25.861 25.176 1.00 80.81 189 ARG A O 1
ATOM 1453 N N . ILE A 1 190 ? 4.842 -26.929 24.050 1.00 80.69 190 ILE A N 1
ATOM 1454 C CA . ILE A 1 190 ? 3.705 -26.195 24.617 1.00 80.69 190 ILE A CA 1
ATOM 1455 C C . ILE A 1 190 ? 3.781 -26.312 26.146 1.00 80.69 190 ILE A C 1
ATOM 1457 O O . ILE A 1 190 ?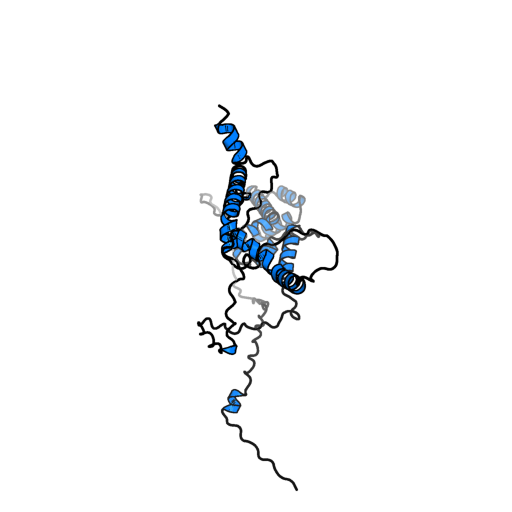 3.480 -27.361 26.720 1.00 80.69 190 ILE A O 1
ATOM 1461 N N . LYS A 1 191 ? 4.272 -25.259 26.806 1.00 75.88 191 LYS A N 1
ATOM 1462 C CA . LYS A 1 191 ? 4.281 -25.155 28.264 1.00 75.88 191 LYS A CA 1
ATOM 1463 C C . LYS A 1 191 ? 2.898 -24.668 28.660 1.00 75.88 191 LYS A C 1
ATOM 1465 O O . LYS A 1 191 ? 2.386 -23.716 28.084 1.00 75.88 191 LYS A O 1
ATOM 1470 N N . ARG A 1 192 ? 2.279 -25.349 29.621 1.00 79.62 192 ARG A N 1
ATOM 1471 C CA . ARG A 1 192 ? 1.055 -24.851 30.241 1.00 79.62 192 ARG A CA 1
ATOM 1472 C C . ARG A 1 192 ? 1.407 -23.538 30.928 1.00 79.62 192 ARG A C 1
ATOM 1474 O O . ARG A 1 192 ? 2.347 -23.523 31.727 1.00 79.62 192 ARG A O 1
ATOM 1481 N N . ASP A 1 193 ? 0.678 -22.476 30.605 1.00 75.38 193 ASP A N 1
ATOM 1482 C CA . ASP A 1 193 ? 0.869 -21.188 31.262 1.00 75.38 193 ASP A CA 1
ATOM 1483 C C . ASP A 1 193 ? 0.797 -21.374 32.784 1.00 75.38 193 ASP A C 1
ATOM 1485 O O . ASP A 1 193 ? -0.036 -22.156 33.274 1.00 75.38 193 ASP A O 1
ATOM 1489 N N . PRO A 1 194 ? 1.690 -20.721 33.550 1.00 77.94 194 PRO A N 1
ATOM 1490 C CA . PRO A 1 194 ? 1.659 -20.814 35.000 1.00 77.94 194 PRO A CA 1
ATOM 1491 C C . PRO A 1 194 ? 0.272 -20.393 35.488 1.00 77.94 194 PRO A C 1
ATOM 1493 O O . PRO A 1 194 ? -0.282 -19.397 35.025 1.00 77.94 194 PRO A O 1
ATOM 1496 N N . ALA A 1 195 ? -0.303 -21.165 36.414 1.00 75.69 195 ALA A N 1
ATOM 1497 C CA . ALA A 1 195 ? -1.594 -20.841 37.002 1.00 75.69 195 ALA A CA 1
ATOM 1498 C C . ALA A 1 195 ? -1.497 -19.462 37.672 1.00 75.69 195 ALA A C 1
ATOM 1500 O O . ALA A 1 195 ? -0.899 -19.327 38.739 1.00 75.69 195 ALA A O 1
ATOM 1501 N N . MET A 1 196 ? -2.042 -18.435 37.013 1.00 70.69 196 MET A N 1
ATOM 1502 C CA . MET A 1 196 ? -2.026 -17.068 37.522 1.00 70.69 196 MET A CA 1
ATOM 1503 C C . MET A 1 196 ? -2.732 -17.042 38.877 1.00 70.69 196 MET A C 1
ATOM 1505 O O . MET A 1 196 ? -3.870 -17.515 39.007 1.00 70.69 196 MET A O 1
ATOM 1509 N N . SER A 1 197 ? -2.061 -16.496 39.891 1.00 77.31 197 SER A N 1
ATOM 1510 C CA . SER A 1 197 ? -2.669 -16.280 41.202 1.00 77.31 197 SER A CA 1
ATOM 1511 C C . SER A 1 197 ? -3.887 -15.360 41.060 1.00 77.31 197 SER A C 1
ATOM 1513 O O . SER A 1 197 ? -3.954 -14.528 40.154 1.00 77.31 197 SER A O 1
ATOM 1515 N N . ALA A 1 198 ? -4.870 -15.485 41.956 1.00 71.44 198 ALA A N 1
ATOM 1516 C CA . ALA A 1 198 ? -6.088 -14.669 41.905 1.00 71.44 198 ALA A CA 1
ATOM 1517 C C . ALA A 1 198 ? -5.802 -13.150 41.890 1.00 71.44 198 ALA A C 1
ATOM 1519 O O . ALA A 1 198 ? -6.585 -12.392 41.328 1.00 71.44 198 ALA A O 1
ATOM 1520 N N . SER A 1 199 ? -4.659 -12.721 42.439 1.00 70.94 199 SER A N 1
ATOM 1521 C CA . SER A 1 199 ? -4.186 -11.332 42.460 1.00 70.94 199 SER A CA 1
ATOM 1522 C C . SER A 1 199 ? -3.508 -10.856 41.167 1.00 70.94 199 SER A C 1
ATOM 1524 O O . SER A 1 199 ? -3.404 -9.650 40.962 1.00 70.94 199 SER A O 1
ATOM 1526 N N . GLN A 1 200 ? -3.062 -11.764 40.293 1.00 72.38 200 GLN A N 1
ATOM 1527 C CA . GLN A 1 200 ? -2.490 -11.439 38.978 1.00 72.38 200 GLN A CA 1
ATOM 1528 C C . GLN A 1 200 ? -3.506 -11.536 37.839 1.00 72.38 200 GLN A C 1
ATOM 1530 O O . GLN A 1 200 ? -3.173 -11.225 36.696 1.00 72.38 200 GLN A O 1
ATOM 1535 N N . ARG A 1 201 ? -4.747 -11.954 38.119 1.00 69.88 201 ARG A N 1
ATOM 1536 C CA . ARG A 1 201 ? -5.800 -11.920 37.105 1.00 69.88 201 ARG A CA 1
ATOM 1537 C C . ARG A 1 201 ? -6.059 -10.458 36.744 1.00 69.88 201 ARG A C 1
ATOM 1539 O O . ARG A 1 201 ? -6.366 -9.676 37.649 1.00 69.88 201 ARG A O 1
ATOM 1546 N N . PRO A 1 202 ? -5.933 -10.066 35.463 1.00 70.25 202 PRO A N 1
ATOM 1547 C CA . PRO A 1 202 ? -6.354 -8.737 35.057 1.00 70.25 202 PRO A CA 1
ATOM 1548 C C . PRO A 1 202 ? -7.811 -8.581 35.488 1.00 70.25 202 PRO A C 1
ATOM 1550 O O . PRO A 1 202 ? -8.613 -9.506 35.319 1.00 70.25 202 PRO A O 1
ATOM 1553 N N . ARG A 1 203 ? -8.144 -7.444 36.110 1.00 73.94 203 ARG A N 1
ATOM 1554 C CA . ARG A 1 203 ? -9.548 -7.150 36.414 1.00 73.94 203 ARG A CA 1
ATOM 1555 C C . ARG A 1 203 ? -10.333 -7.312 35.110 1.00 73.94 203 ARG A C 1
ATOM 1557 O O . ARG A 1 203 ? -9.823 -6.858 34.080 1.00 73.94 203 ARG A O 1
ATOM 1564 N N . PRO A 1 204 ? -11.511 -7.963 35.130 1.00 74.25 204 PRO A N 1
ATOM 1565 C CA . PRO A 1 204 ? -12.335 -8.048 33.936 1.00 74.25 204 PRO A CA 1
ATOM 1566 C C . PRO A 1 204 ? -12.517 -6.624 33.424 1.00 74.25 204 PRO A C 1
ATOM 1568 O O . PRO A 1 204 ? -12.928 -5.738 34.179 1.00 74.25 204 PRO A O 1
ATOM 1571 N N . LEU A 1 205 ? -12.080 -6.393 32.187 1.00 73.69 205 LEU A N 1
ATOM 1572 C CA . LEU A 1 205 ? -12.197 -5.088 31.564 1.00 73.69 205 LEU A CA 1
ATOM 1573 C C . LEU A 1 205 ? -13.680 -4.740 31.578 1.00 73.69 205 LEU A C 1
ATOM 1575 O O . LEU A 1 205 ? -14.513 -5.554 31.172 1.00 73.69 205 LEU A O 1
ATOM 1579 N N . LEU A 1 206 ? -14.004 -3.565 32.112 1.00 77.94 206 LEU A N 1
ATOM 1580 C CA . LEU A 1 206 ? -15.363 -3.059 32.033 1.00 77.94 206 LEU A CA 1
ATOM 1581 C C . LEU A 1 206 ? -15.770 -3.043 30.554 1.00 77.94 206 LEU A C 1
ATOM 1583 O O . LEU A 1 206 ? -14.919 -2.754 29.701 1.00 77.94 206 LEU A O 1
ATOM 1587 N N . PRO A 1 207 ? -17.031 -3.380 30.233 1.00 77.69 207 PRO A N 1
ATOM 1588 C CA . PRO A 1 207 ? -17.505 -3.261 28.867 1.00 77.69 207 PRO A CA 1
ATOM 1589 C C . PRO A 1 207 ? -17.239 -1.830 28.370 1.00 77.69 207 PRO A C 1
ATOM 1591 O O . PRO A 1 207 ? -17.338 -0.886 29.162 1.00 77.69 207 PRO A O 1
ATOM 1594 N N . PRO A 1 208 ? -16.861 -1.657 27.091 1.00 79.62 208 PRO A N 1
ATOM 1595 C CA . PRO A 1 208 ? -16.654 -0.337 26.515 1.00 79.62 208 PRO A CA 1
ATOM 1596 C C . PRO A 1 208 ? -17.861 0.559 26.796 1.00 79.62 208 PRO A C 1
ATOM 1598 O O . PRO A 1 208 ? -18.998 0.128 26.623 1.00 79.62 208 PRO A O 1
ATOM 1601 N N . PHE A 1 209 ? -17.610 1.793 27.231 1.00 80.19 209 PHE A N 1
ATOM 1602 C CA . PHE A 1 209 ? -18.662 2.775 27.476 1.00 80.19 209 PHE A CA 1
ATOM 1603 C C . PHE A 1 209 ? -19.309 3.158 26.134 1.00 80.19 209 PHE A C 1
ATOM 1605 O O . PHE A 1 209 ? -18.722 3.923 25.367 1.00 80.19 209 PHE A O 1
ATOM 1612 N N . ARG A 1 210 ? -20.454 2.541 25.816 1.00 87.19 210 ARG A N 1
ATOM 1613 C CA . ARG A 1 210 ? -21.235 2.738 24.584 1.00 87.19 210 ARG A CA 1
ATOM 1614 C C . ARG A 1 210 ? -22.723 2.699 24.906 1.00 87.19 210 ARG A C 1
ATOM 1616 O O . ARG A 1 210 ? -23.162 1.805 25.627 1.00 87.19 210 ARG A O 1
ATOM 1623 N N . ASP A 1 211 ? -23.471 3.624 24.317 1.00 89.12 211 ASP A N 1
ATOM 1624 C CA . ASP A 1 211 ? -24.916 3.736 24.500 1.00 89.12 211 ASP A CA 1
ATOM 1625 C C . ASP A 1 211 ? -25.643 3.059 23.320 1.00 89.12 211 ASP A C 1
ATOM 1627 O O . ASP A 1 211 ? -25.655 3.611 22.215 1.00 89.12 211 ASP A O 1
ATOM 1631 N N . PRO A 1 212 ? -26.253 1.869 23.511 1.00 90.31 212 PRO A N 1
ATOM 1632 C CA . PRO A 1 212 ? -26.886 1.123 22.418 1.00 90.31 212 PRO A CA 1
ATOM 1633 C C . PRO A 1 212 ? -28.129 1.831 21.862 1.00 90.31 212 PRO A C 1
ATOM 1635 O O . PRO A 1 212 ? -28.439 1.709 20.678 1.00 90.31 212 PRO A O 1
ATOM 1638 N N . ASP A 1 213 ? -28.816 2.606 22.699 1.00 91.75 213 ASP A N 1
ATOM 1639 C CA . ASP A 1 213 ? -30.016 3.347 22.307 1.00 91.75 213 ASP A CA 1
ATOM 1640 C C . ASP A 1 213 ? -29.681 4.490 21.337 1.00 91.75 213 ASP A C 1
ATOM 1642 O O . ASP A 1 213 ? -30.439 4.764 20.405 1.00 91.75 213 ASP A O 1
ATOM 1646 N N . TRP A 1 214 ? -28.515 5.126 21.511 1.00 90.19 214 TRP A N 1
ATOM 1647 C CA . TRP A 1 214 ? -28.018 6.148 20.588 1.00 90.19 214 TRP A CA 1
ATOM 1648 C C . TRP A 1 214 ? -27.601 5.532 19.251 1.00 90.19 214 TRP A C 1
ATOM 1650 O O . TRP A 1 214 ? -27.986 6.041 18.197 1.00 90.19 214 TRP A O 1
ATOM 1660 N N . GLU A 1 215 ? -26.880 4.404 19.286 1.00 91.88 215 GLU A N 1
ATOM 1661 C CA . GLU A 1 215 ? -26.497 3.681 18.069 1.00 91.88 215 GLU A CA 1
ATOM 1662 C C . GLU A 1 215 ? -27.739 3.291 17.260 1.00 91.88 215 GLU A C 1
ATOM 1664 O O . GLU A 1 215 ? -27.768 3.505 16.052 1.00 91.88 215 GLU A O 1
ATOM 1669 N N . ALA A 1 216 ? -28.790 2.781 17.910 1.00 93.38 216 ALA A N 1
ATOM 1670 C CA . ALA A 1 216 ? -30.035 2.404 17.243 1.00 93.38 216 ALA A CA 1
ATOM 1671 C C . ALA A 1 216 ? -30.764 3.599 16.605 1.00 93.38 216 ALA A C 1
ATOM 1673 O O . ALA A 1 216 ? -31.290 3.465 15.498 1.00 93.38 216 ALA A O 1
ATOM 1674 N N . ALA A 1 217 ? -30.779 4.756 17.275 1.00 93.75 217 ALA A N 1
ATOM 1675 C CA . ALA A 1 217 ? -31.409 5.968 16.757 1.00 93.75 217 ALA A CA 1
ATOM 1676 C C . ALA A 1 217 ? -30.700 6.496 15.499 1.00 93.75 217 ALA A C 1
ATOM 1678 O O . ALA A 1 217 ? -31.343 6.758 14.481 1.00 93.75 217 ALA A O 1
ATOM 1679 N N . GLU A 1 218 ? -29.372 6.602 15.550 1.00 93.88 218 GLU A N 1
ATOM 1680 C CA . GLU A 1 218 ? -28.569 7.206 14.479 1.00 93.88 218 GLU A CA 1
ATOM 1681 C C . GLU A 1 218 ? -28.221 6.228 13.349 1.00 93.88 218 GLU A C 1
ATOM 1683 O O . GLU A 1 218 ? -27.797 6.636 12.264 1.00 93.88 218 GLU A O 1
ATOM 1688 N N . ARG A 1 219 ? -28.414 4.923 13.563 1.00 95.19 219 ARG A N 1
ATOM 1689 C CA . ARG A 1 219 ? -28.092 3.880 12.582 1.00 95.19 219 ARG A CA 1
ATOM 1690 C C . ARG A 1 219 ? -28.717 4.131 11.215 1.00 95.19 219 ARG A C 1
ATOM 1692 O O . ARG A 1 219 ? -28.045 3.938 10.211 1.00 95.19 219 ARG A O 1
ATOM 1699 N N . THR A 1 220 ? -29.965 4.590 11.176 1.00 96.00 220 THR A N 1
ATOM 1700 C CA . THR A 1 220 ? -30.682 4.851 9.916 1.00 96.00 220 THR A CA 1
ATOM 1701 C C . THR A 1 220 ? -30.014 5.947 9.082 1.00 96.00 220 THR A C 1
ATOM 1703 O O . THR A 1 220 ? -29.839 5.792 7.874 1.00 96.00 220 THR A O 1
ATOM 1706 N N . TYR A 1 221 ? -29.576 7.031 9.728 1.00 96.69 221 TYR A N 1
ATOM 1707 C CA . TYR A 1 221 ? -28.831 8.111 9.087 1.00 96.69 221 TYR A CA 1
ATOM 1708 C C . TYR A 1 221 ? -27.459 7.628 8.607 1.00 96.69 221 TYR A C 1
ATOM 1710 O O . TYR A 1 221 ? -27.063 7.884 7.467 1.00 96.69 221 TYR A O 1
ATOM 1718 N N . MET A 1 222 ? -26.744 6.891 9.458 1.00 97.00 222 MET A N 1
ATOM 1719 C CA . MET A 1 222 ? -25.417 6.386 9.122 1.00 97.00 222 MET A CA 1
ATOM 1720 C C . MET A 1 222 ? -25.453 5.377 7.966 1.00 97.00 222 MET A C 1
ATOM 1722 O O . MET A 1 222 ? -24.631 5.481 7.057 1.00 97.00 222 MET A O 1
ATOM 1726 N N . GLU A 1 223 ? -26.415 4.452 7.948 1.00 97.31 223 GLU A N 1
ATOM 1727 C CA . GLU A 1 223 ? -26.627 3.517 6.833 1.00 97.31 223 GLU A CA 1
ATOM 1728 C C . GLU A 1 223 ? -26.884 4.273 5.523 1.00 97.31 223 GLU A C 1
ATOM 1730 O O . GLU A 1 223 ? -26.173 4.048 4.543 1.00 97.31 223 GLU A O 1
ATOM 1735 N N . LEU A 1 224 ? -27.789 5.259 5.534 1.00 98.00 224 LEU A N 1
ATOM 1736 C CA . LEU A 1 224 ? -28.064 6.104 4.367 1.00 98.00 224 LEU A CA 1
ATOM 1737 C C . LEU A 1 224 ? -26.812 6.860 3.887 1.00 98.00 224 LEU A C 1
ATOM 1739 O O . LEU A 1 224 ? -26.543 6.936 2.685 1.00 98.00 224 LEU A O 1
ATOM 1743 N N . SER A 1 225 ? -26.018 7.409 4.811 1.00 97.62 225 SER A N 1
ATOM 1744 C CA . SER A 1 225 ? -24.771 8.101 4.463 1.00 97.62 225 SER A CA 1
ATOM 1745 C C . SER A 1 225 ? -23.749 7.167 3.809 1.00 97.62 225 SER A C 1
ATOM 1747 O O . SER A 1 225 ? -23.084 7.554 2.847 1.00 97.62 225 SER A O 1
ATOM 174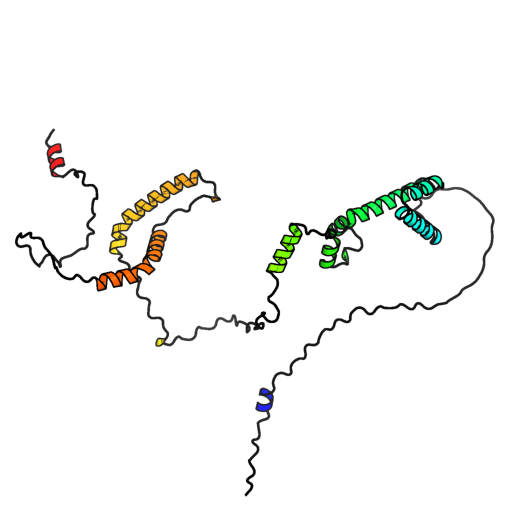9 N N . ILE A 1 226 ? -23.658 5.920 4.272 1.00 98.12 226 ILE A N 1
ATOM 1750 C CA . ILE A 1 226 ? -22.733 4.922 3.730 1.00 98.12 226 ILE A CA 1
ATOM 1751 C C . ILE A 1 226 ? -23.185 4.454 2.359 1.00 98.12 226 ILE A C 1
ATOM 1753 O O . ILE A 1 226 ? -22.350 4.315 1.466 1.00 98.12 226 ILE A O 1
ATOM 1757 N N . ASP A 1 227 ? -24.485 4.271 2.161 1.00 98.12 227 ASP A N 1
ATOM 1758 C CA . ASP A 1 227 ? -25.036 3.954 0.848 1.00 98.12 227 ASP A CA 1
ATOM 1759 C C . ASP A 1 227 ? -24.753 5.079 -0.150 1.00 98.12 227 ASP A C 1
ATOM 1761 O O . ASP A 1 227 ? -24.319 4.814 -1.276 1.00 98.12 227 ASP A O 1
ATOM 1765 N N . ASN A 1 228 ? -24.879 6.338 0.279 1.00 98.19 228 ASN A N 1
ATOM 1766 C CA . ASN A 1 228 ? -24.481 7.485 -0.530 1.00 98.19 228 ASN A CA 1
ATOM 1767 C C . ASN A 1 228 ? -22.975 7.444 -0.869 1.00 98.19 228 ASN A C 1
ATOM 1769 O O . ASN A 1 228 ? -22.608 7.497 -2.046 1.00 98.19 228 ASN A O 1
ATOM 1773 N N . LEU A 1 229 ? -22.093 7.245 0.118 1.00 97.44 229 LEU A N 1
ATOM 1774 C CA . LEU A 1 229 ? -20.646 7.123 -0.118 1.00 97.44 229 LEU A CA 1
ATOM 1775 C C . LEU A 1 229 ? -20.301 5.961 -1.056 1.00 97.44 229 LEU A C 1
ATOM 1777 O O . LEU A 1 229 ? -19.450 6.102 -1.939 1.00 97.44 229 LEU A O 1
ATOM 1781 N N . ASN A 1 230 ? -20.974 4.824 -0.910 1.00 97.56 230 ASN A N 1
ATOM 1782 C CA . ASN A 1 230 ? -20.783 3.659 -1.764 1.00 97.56 230 ASN A CA 1
ATOM 1783 C C . ASN A 1 230 ? -21.295 3.910 -3.187 1.00 97.56 230 ASN A C 1
ATOM 1785 O O . ASN A 1 230 ? -20.671 3.442 -4.144 1.00 97.56 230 ASN A O 1
ATOM 1789 N N . SER A 1 231 ? -22.362 4.697 -3.352 1.00 97.94 231 SER A N 1
ATOM 1790 C CA . SER A 1 231 ? -22.858 5.117 -4.666 1.00 97.94 231 SER A CA 1
ATOM 1791 C C . SER A 1 231 ? -21.833 5.986 -5.410 1.00 97.94 231 SER A C 1
ATOM 1793 O O . SER A 1 231 ? -21.482 5.674 -6.549 1.00 97.94 231 SER A O 1
ATOM 1795 N N . ILE A 1 232 ? -21.253 6.987 -4.736 1.00 97.31 232 ILE A N 1
ATOM 1796 C CA . ILE A 1 232 ? -20.198 7.860 -5.280 1.00 97.31 232 ILE A CA 1
ATOM 1797 C C . ILE A 1 232 ? -18.922 7.054 -5.554 1.00 97.31 232 ILE A C 1
ATOM 1799 O O . ILE A 1 232 ? -18.250 7.224 -6.570 1.00 97.31 232 ILE A O 1
ATOM 1803 N N . THR A 1 233 ? -18.589 6.119 -4.669 1.00 97.56 233 THR A N 1
ATOM 1804 C CA . THR A 1 233 ? -17.426 5.242 -4.853 1.00 97.56 233 THR A CA 1
ATOM 1805 C C . THR A 1 233 ? -17.603 4.338 -6.068 1.00 97.56 233 THR A C 1
ATOM 1807 O O . THR A 1 233 ? -16.656 4.118 -6.822 1.00 97.56 233 THR A O 1
ATOM 1810 N N . ARG A 1 234 ? -18.822 3.846 -6.313 1.00 97.31 234 ARG A N 1
ATOM 1811 C CA . ARG A 1 234 ? -19.135 3.039 -7.495 1.00 97.31 234 ARG A CA 1
ATOM 1812 C C . ARG A 1 234 ? -18.977 3.846 -8.780 1.00 97.31 234 ARG A C 1
ATOM 1814 O O . ARG A 1 234 ? -18.377 3.326 -9.716 1.00 97.31 234 ARG A O 1
ATOM 1821 N N . THR A 1 235 ? -19.468 5.085 -8.829 1.00 97.62 235 THR A N 1
ATOM 1822 C CA . THR A 1 235 ? -19.309 5.937 -10.022 1.00 97.62 235 THR A CA 1
ATOM 1823 C C . THR A 1 235 ? -17.838 6.262 -10.282 1.00 97.62 235 THR A C 1
ATOM 1825 O O . THR A 1 235 ? -17.387 6.148 -11.420 1.00 97.62 235 THR A O 1
ATOM 1828 N N . TYR A 1 236 ? -17.058 6.541 -9.235 1.00 96.88 236 TYR A N 1
ATOM 1829 C CA . TYR A 1 236 ? -15.612 6.747 -9.342 1.00 96.88 236 TYR A CA 1
ATOM 1830 C C . TYR A 1 236 ? -14.869 5.499 -9.848 1.00 96.88 236 TYR A C 1
ATOM 1832 O O . TYR A 1 236 ? -14.087 5.572 -10.796 1.00 96.88 236 TYR A O 1
ATOM 1840 N N . ASN A 1 237 ? -15.137 4.334 -9.255 1.00 97.12 237 ASN A N 1
ATOM 1841 C CA . ASN A 1 237 ? -14.440 3.088 -9.582 1.00 97.12 237 ASN A CA 1
ATOM 1842 C C . ASN A 1 237 ? -14.694 2.596 -11.013 1.00 97.12 237 ASN A C 1
ATOM 1844 O O . ASN A 1 237 ? -13.871 1.850 -11.540 1.00 97.12 237 ASN A O 1
ATOM 1848 N N . LEU A 1 238 ? -15.809 2.992 -11.638 1.00 95.81 238 LEU A N 1
ATOM 1849 C CA . LEU A 1 238 ? -16.076 2.701 -13.051 1.00 95.81 238 LEU A CA 1
ATOM 1850 C C . LEU A 1 238 ? -15.130 3.459 -13.988 1.00 95.81 238 LEU A C 1
ATOM 1852 O O . LEU A 1 238 ? -14.785 2.946 -15.047 1.00 95.81 238 LEU A O 1
ATOM 1856 N N . MET A 1 239 ? -14.712 4.665 -13.599 1.00 95.94 239 MET A N 1
ATOM 1857 C CA . MET A 1 239 ? -13.792 5.497 -14.378 1.00 95.94 239 MET A CA 1
ATOM 1858 C C . MET A 1 239 ? -12.319 5.205 -14.051 1.00 95.94 239 MET A C 1
ATOM 1860 O O . MET A 1 239 ? -11.439 5.518 -14.850 1.00 95.94 239 MET A O 1
ATOM 1864 N N . ALA A 1 240 ? -12.037 4.639 -12.873 1.00 93.50 240 ALA A N 1
ATOM 1865 C CA . ALA A 1 240 ? -10.682 4.471 -12.359 1.00 93.50 240 ALA A CA 1
ATOM 1866 C C . ALA A 1 240 ? -9.985 3.187 -12.870 1.00 93.50 240 ALA A C 1
ATOM 1868 O O . ALA A 1 240 ? -10.605 2.119 -12.912 1.00 93.50 240 ALA A O 1
ATOM 1869 N N . PRO A 1 241 ? -8.672 3.246 -13.178 1.00 96.81 241 PRO A N 1
ATOM 1870 C CA . PRO A 1 241 ? -7.863 2.047 -13.406 1.00 96.81 241 PRO A CA 1
ATOM 1871 C C . PRO A 1 241 ? -7.741 1.215 -12.118 1.00 96.81 241 PRO A C 1
ATOM 1873 O O . PRO A 1 241 ? -7.869 1.750 -11.016 1.00 96.81 241 PRO A O 1
ATOM 1876 N N . ASP A 1 242 ? -7.453 -0.086 -12.239 1.00 92.69 242 ASP A N 1
ATOM 1877 C CA . ASP A 1 242 ? -7.576 -1.057 -11.134 1.00 92.69 242 ASP A CA 1
ATOM 1878 C C . ASP A 1 242 ? -6.814 -0.685 -9.852 1.00 92.69 242 ASP A C 1
ATOM 1880 O O . ASP A 1 242 ? -7.328 -0.889 -8.756 1.00 92.69 242 ASP A O 1
ATOM 1884 N N . LEU A 1 243 ? -5.633 -0.074 -9.971 1.00 95.88 243 LEU A N 1
ATOM 1885 C CA . LEU A 1 243 ? -4.818 0.350 -8.824 1.00 95.88 243 LEU A CA 1
ATOM 1886 C C . LEU A 1 243 ? -5.404 1.546 -8.056 1.00 95.88 243 LEU A C 1
ATOM 1888 O O . LEU A 1 243 ? -5.102 1.724 -6.879 1.00 95.88 243 LEU A O 1
ATOM 1892 N N . ALA A 1 244 ? -6.214 2.378 -8.713 1.00 95.12 244 ALA A N 1
ATOM 1893 C CA . ALA A 1 244 ? -6.797 3.583 -8.125 1.00 95.12 244 ALA A CA 1
ATOM 1894 C C . ALA A 1 244 ? -8.209 3.350 -7.563 1.00 95.12 244 ALA A C 1
ATOM 1896 O O . ALA A 1 244 ? -8.808 4.274 -7.009 1.00 95.12 244 ALA A O 1
ATOM 1897 N N . LYS A 1 245 ? -8.756 2.135 -7.696 1.00 96.50 245 LYS A N 1
ATOM 1898 C CA . LYS A 1 245 ? -10.094 1.806 -7.198 1.00 96.50 245 LYS A CA 1
ATOM 1899 C C . LYS A 1 245 ? -10.137 1.865 -5.671 1.00 96.50 245 LYS A C 1
ATOM 1901 O O . LYS A 1 245 ? -9.263 1.347 -4.978 1.00 96.50 245 LYS A O 1
ATOM 1906 N N . LYS A 1 246 ? -11.184 2.491 -5.141 1.00 96.12 246 LYS A N 1
ATOM 1907 C CA . LYS A 1 246 ? -11.427 2.632 -3.700 1.00 96.12 246 LYS A CA 1
ATOM 1908 C C . LYS A 1 246 ? -12.293 1.474 -3.187 1.00 96.12 246 LYS A C 1
ATOM 1910 O O . LYS A 1 246 ? -13.229 1.075 -3.884 1.00 96.12 246 LYS A O 1
ATOM 1915 N N . PRO A 1 247 ? -12.025 0.935 -1.986 1.00 95.94 247 PRO A N 1
ATOM 1916 C CA . PRO A 1 247 ? -12.874 -0.087 -1.389 1.00 95.94 247 PRO A CA 1
ATOM 1917 C C . PRO A 1 247 ? -14.216 0.504 -0.943 1.00 95.94 247 PRO A C 1
ATOM 1919 O O . PRO A 1 247 ? -14.310 1.690 -0.632 1.00 95.94 247 PRO A O 1
ATOM 1922 N N . TYR A 1 248 ? -15.241 -0.342 -0.871 1.00 95.56 248 TYR A N 1
ATOM 1923 C CA . TYR A 1 248 ? -16.533 0.045 -0.311 1.00 95.56 248 TYR A CA 1
ATOM 1924 C C . TYR A 1 248 ? -16.468 0.213 1.213 1.00 95.56 248 TYR A C 1
ATOM 1926 O O . TYR A 1 248 ? -15.685 -0.440 1.913 1.00 95.56 248 TYR A O 1
ATOM 1934 N N . PHE A 1 249 ? -17.318 1.096 1.725 1.00 96.75 249 PHE A N 1
ATOM 1935 C CA . PHE A 1 249 ? -17.453 1.410 3.141 1.00 96.75 249 PHE A CA 1
ATOM 1936 C C . PHE A 1 249 ? -18.472 0.482 3.807 1.00 96.75 249 PHE A C 1
ATOM 1938 O O . PHE A 1 249 ? -19.481 0.110 3.205 1.00 96.75 249 PHE A O 1
ATOM 1945 N N . SER A 1 250 ? -18.207 0.116 5.062 1.00 97.38 250 SER A N 1
ATOM 1946 C CA . SER A 1 250 ? -19.114 -0.679 5.890 1.00 97.38 250 SER A CA 1
ATOM 1947 C C . SER A 1 250 ? -19.366 0.022 7.218 1.00 97.38 250 SER A C 1
ATOM 1949 O O . SER A 1 250 ? -18.430 0.494 7.864 1.00 97.38 250 SER A O 1
ATOM 1951 N N . LEU A 1 251 ? -20.632 0.047 7.642 1.00 96.00 251 LEU A N 1
ATOM 1952 C CA . LEU A 1 251 ? -21.081 0.750 8.848 1.00 96.00 251 LEU A CA 1
ATOM 1953 C C . LEU A 1 251 ? -20.265 0.382 10.077 1.00 96.00 251 LEU A C 1
ATOM 1955 O O . LEU A 1 251 ? -19.739 1.249 10.767 1.00 96.00 251 LEU A O 1
ATOM 1959 N N . GLN A 1 252 ? -20.092 -0.917 10.304 1.00 95.06 252 GLN A N 1
ATOM 1960 C CA . GLN A 1 252 ? -19.377 -1.400 11.473 1.00 95.06 252 GLN A CA 1
ATOM 1961 C C . GLN A 1 252 ? -17.910 -0.953 11.491 1.00 95.06 252 GLN A C 1
ATOM 1963 O O . GLN A 1 252 ? -17.381 -0.644 12.556 1.00 95.06 252 GLN A O 1
ATOM 1968 N N . ARG A 1 253 ? -17.237 -0.922 10.332 1.00 96.25 253 ARG A N 1
ATOM 1969 C CA . ARG A 1 253 ? -15.822 -0.535 10.247 1.00 96.25 253 ARG A CA 1
ATOM 1970 C C . ARG A 1 253 ? -15.647 0.952 10.529 1.00 96.25 253 ARG A C 1
ATOM 1972 O O . ARG A 1 253 ? -14.746 1.306 11.283 1.00 96.25 253 ARG A O 1
ATOM 1979 N N . GLU A 1 254 ? -16.515 1.784 9.961 1.00 95.25 254 GLU A N 1
ATOM 1980 C CA . GLU A 1 254 ? -16.474 3.236 10.164 1.00 95.25 254 GLU A CA 1
ATOM 1981 C C . GLU A 1 254 ? -16.830 3.607 11.608 1.00 95.25 254 GLU A C 1
ATOM 1983 O O . GLU A 1 254 ? -16.119 4.395 12.226 1.00 95.25 254 GLU A O 1
ATOM 1988 N N . LEU A 1 255 ? -17.831 2.950 12.205 1.00 93.94 255 LEU A N 1
ATOM 1989 C CA . LEU A 1 255 ? -18.155 3.125 13.624 1.00 93.94 255 LEU A CA 1
ATOM 1990 C C . LEU A 1 255 ? -16.985 2.747 14.538 1.00 93.94 255 LEU A C 1
ATOM 1992 O O . LEU A 1 255 ? -16.627 3.500 15.440 1.00 93.94 255 LEU A O 1
ATOM 1996 N N . LEU A 1 256 ? -16.351 1.594 14.304 1.00 93.25 256 LEU A N 1
ATOM 1997 C CA . LEU A 1 256 ? -15.183 1.185 15.088 1.00 93.25 256 LEU A CA 1
ATOM 1998 C C . LEU A 1 256 ? -14.000 2.147 14.918 1.00 93.25 256 LEU A C 1
ATOM 2000 O O . LEU A 1 256 ? -13.303 2.408 15.899 1.00 93.25 256 LEU A O 1
ATOM 2004 N N . GLY A 1 257 ? -13.793 2.683 13.713 1.00 95.19 257 GLY A N 1
ATOM 2005 C CA . GLY A 1 257 ? -12.794 3.717 13.444 1.00 95.19 257 GLY A CA 1
ATOM 2006 C C . GLY A 1 257 ? -13.073 5.005 14.218 1.00 95.19 257 GLY A C 1
ATOM 2007 O O . GLY A 1 257 ? -12.202 5.473 14.949 1.00 95.19 257 GLY A O 1
ATOM 2008 N N . ALA A 1 258 ? -14.309 5.506 14.149 1.00 92.19 258 ALA A N 1
ATOM 2009 C CA . ALA A 1 258 ? -14.744 6.691 14.884 1.00 92.19 258 ALA A CA 1
ATOM 2010 C C . ALA A 1 258 ? -14.562 6.520 16.402 1.00 92.19 258 ALA A C 1
ATOM 2012 O O . ALA A 1 258 ? -14.038 7.402 17.081 1.00 92.19 258 ALA A O 1
ATOM 2013 N N . PHE A 1 259 ? -14.911 5.349 16.947 1.00 91.69 259 PHE A N 1
ATOM 2014 C CA . PHE A 1 259 ? -14.687 5.064 18.364 1.00 91.69 259 PHE A CA 1
ATOM 2015 C C . PHE A 1 259 ? -13.205 5.027 18.737 1.00 91.69 259 PHE A C 1
ATOM 2017 O O . PHE A 1 259 ? -12.842 5.498 19.814 1.00 91.69 259 PHE A O 1
ATOM 2024 N N . ALA A 1 260 ? -12.347 4.477 17.877 1.00 94.56 260 ALA A N 1
ATOM 2025 C CA . ALA A 1 260 ? -10.910 4.439 18.127 1.00 94.56 260 ALA A CA 1
ATOM 2026 C C . ALA A 1 260 ? -10.287 5.846 18.131 1.00 94.56 260 ALA A C 1
ATOM 2028 O O . ALA A 1 260 ? -9.402 6.113 18.944 1.00 94.56 260 ALA A O 1
ATOM 2029 N N . GLU A 1 261 ? -10.772 6.746 17.274 1.00 95.69 261 GLU A N 1
ATOM 2030 C CA . GLU A 1 261 ? -10.311 8.135 17.192 1.00 95.69 261 GLU A CA 1
ATOM 2031 C C . GLU A 1 261 ? -10.758 8.979 18.397 1.00 95.69 261 GLU A C 1
ATOM 2033 O O . GLU A 1 261 ? -9.965 9.743 18.951 1.00 95.69 261 GLU A O 1
ATOM 2038 N N . VAL A 1 262 ? -12.000 8.797 18.859 1.00 93.00 262 VAL A N 1
ATOM 2039 C CA . VAL A 1 262 ? -12.564 9.547 19.998 1.00 93.00 262 VAL A CA 1
ATOM 2040 C C . VAL A 1 262 ? -12.072 9.017 21.353 1.00 93.00 262 VAL A C 1
ATOM 2042 O O . VAL A 1 262 ? -11.955 9.781 22.314 1.00 93.00 262 VAL A O 1
ATOM 2045 N N . ALA A 1 263 ? -11.735 7.726 21.452 1.00 91.19 263 ALA A N 1
ATOM 2046 C CA . ALA A 1 263 ? -11.282 7.082 22.690 1.00 91.19 263 ALA A CA 1
ATOM 2047 C C . ALA A 1 263 ? -10.212 7.861 23.495 1.00 91.19 263 ALA A C 1
ATOM 2049 O O . ALA A 1 263 ? -10.400 8.006 24.708 1.00 91.19 263 ALA A O 1
ATOM 2050 N N . PRO A 1 264 ? -9.118 8.391 22.902 1.00 92.56 264 PRO A N 1
ATOM 2051 C CA . PRO A 1 264 ? -8.129 9.170 23.654 1.00 92.56 264 PRO A CA 1
ATOM 2052 C C . PRO A 1 264 ? -8.668 10.506 24.187 1.00 92.56 264 PRO A C 1
ATOM 2054 O O . PRO A 1 264 ? -8.223 10.965 25.240 1.00 92.56 264 PRO A O 1
ATOM 2057 N N . GLN A 1 265 ? -9.627 11.130 23.500 1.00 93.44 265 GLN A N 1
ATOM 2058 C CA . GLN A 1 265 ? -10.199 12.423 23.894 1.00 93.44 265 GLN A CA 1
ATOM 2059 C C . GLN A 1 265 ? -11.258 12.276 24.995 1.00 93.44 265 GLN A C 1
ATOM 2061 O O . GLN A 1 265 ? -11.390 13.142 25.863 1.00 93.44 265 GLN A O 1
ATOM 2066 N N . LEU A 1 266 ? -11.960 11.140 25.014 1.00 89.88 266 LEU A N 1
ATOM 2067 C CA . LEU A 1 266 ? -13.078 10.868 25.916 1.00 89.88 266 LEU A CA 1
ATOM 2068 C C . LEU A 1 266 ? -12.717 11.031 27.402 1.00 89.88 266 LEU A C 1
ATOM 2070 O O . LEU A 1 266 ? -13.506 11.561 28.181 1.00 89.88 266 LEU A O 1
ATOM 2074 N N . ALA A 1 267 ? -11.517 10.610 27.808 1.00 89.12 267 ALA A N 1
ATOM 2075 C CA . ALA A 1 267 ? -11.091 10.698 29.205 1.00 89.12 267 ALA A CA 1
ATOM 2076 C C . ALA A 1 267 ? -10.959 12.150 29.698 1.00 89.12 267 ALA A C 1
ATOM 2078 O O . ALA A 1 267 ? -11.268 12.432 30.858 1.00 89.12 267 ALA A O 1
ATOM 2079 N N . ASN A 1 268 ? -10.502 13.061 28.835 1.00 92.25 268 ASN A N 1
ATOM 2080 C CA . ASN A 1 268 ? -10.376 14.479 29.173 1.00 92.25 268 ASN A CA 1
ATOM 2081 C C . ASN A 1 268 ? -11.750 15.149 29.184 1.00 92.25 268 ASN A C 1
ATOM 2083 O O . ASN A 1 268 ? -12.069 15.835 30.145 1.00 92.25 268 ASN A O 1
ATOM 2087 N N . GLU A 1 269 ? -12.606 14.835 28.213 1.00 91.81 269 GLU A N 1
ATOM 2088 C CA . GLU A 1 269 ? -13.991 15.321 28.162 1.00 91.81 269 GLU A CA 1
ATOM 2089 C C . GLU A 1 269 ? -14.820 14.903 29.379 1.00 91.81 269 GLU A C 1
ATOM 2091 O O . GLU A 1 269 ? -15.553 15.710 29.948 1.00 91.81 269 GLU A O 1
ATOM 2096 N N . ILE A 1 270 ? -14.682 13.660 29.850 1.00 89.50 270 ILE A N 1
ATOM 2097 C CA . ILE A 1 270 ? -15.356 13.224 31.080 1.00 89.50 270 ILE A CA 1
ATOM 2098 C C . ILE A 1 270 ? -14.853 14.042 32.275 1.00 89.50 270 ILE A C 1
ATOM 2100 O O . ILE A 1 270 ? -15.658 14.489 33.095 1.00 89.50 270 ILE A O 1
ATOM 2104 N N . LYS A 1 271 ? -13.539 14.279 32.378 1.00 91.25 271 LYS A N 1
ATOM 2105 C CA . LYS A 1 271 ? -12.964 15.103 33.455 1.00 91.25 271 LYS A CA 1
ATOM 2106 C C . LYS A 1 271 ? -13.465 16.539 33.381 1.00 91.25 271 LYS A C 1
ATOM 2108 O O . LYS A 1 271 ? -13.921 17.062 34.385 1.00 91.25 271 LYS A O 1
ATOM 2113 N N . GLU A 1 272 ? -13.434 17.155 32.210 1.00 93.50 272 GLU A N 1
ATOM 2114 C CA . GLU A 1 272 ? -13.900 18.524 32.001 1.00 93.50 272 GLU A CA 1
ATOM 2115 C C . GLU A 1 272 ? -15.397 18.665 32.275 1.00 93.50 272 GLU A C 1
ATOM 2117 O O . GLU A 1 272 ? -15.811 19.601 32.946 1.00 93.50 272 GLU A O 1
ATOM 2122 N N . ARG A 1 273 ? -16.234 17.714 31.852 1.00 89.12 273 ARG A N 1
ATOM 2123 C CA . ARG A 1 273 ? -17.681 17.750 32.130 1.00 89.12 273 ARG A CA 1
ATOM 2124 C C . ARG A 1 273 ? -18.007 17.515 33.600 1.00 89.12 273 ARG A C 1
ATOM 2126 O O . ARG A 1 273 ? -18.937 18.130 34.117 1.00 89.12 273 ARG A O 1
ATOM 2133 N N . THR A 1 274 ? -17.253 16.646 34.270 1.00 88.69 274 THR A N 1
ATOM 2134 C CA . THR A 1 274 ? -17.428 16.382 35.708 1.00 88.69 274 THR A CA 1
ATOM 2135 C C . THR A 1 274 ? -16.895 17.519 36.575 1.00 88.69 274 THR A C 1
ATOM 2137 O O . THR A 1 274 ? -17.491 17.811 37.608 1.00 88.69 274 THR A O 1
ATOM 2140 N N . THR A 1 275 ? -15.837 18.222 36.162 1.00 88.69 275 THR A N 1
ATOM 2141 C CA . THR A 1 275 ? -15.377 19.439 36.852 1.00 88.69 275 THR A CA 1
ATOM 2142 C C . THR A 1 275 ? -16.247 20.651 36.525 1.00 88.69 275 THR A C 1
ATOM 2144 O O . THR A 1 275 ? -16.426 21.516 37.379 1.00 88.69 275 THR A O 1
ATOM 2147 N N . ARG A 1 276 ? -16.872 20.690 35.341 1.00 77.75 276 ARG A N 1
ATOM 2148 C CA . ARG A 1 276 ? -17.823 21.732 34.910 1.00 77.75 276 ARG A CA 1
ATOM 2149 C C . ARG A 1 276 ? -19.222 21.573 35.515 1.00 77.75 276 ARG A C 1
ATOM 2151 O O . ARG A 1 276 ? -20.177 22.144 34.985 1.00 77.75 276 ARG A O 1
ATOM 2158 N N . VAL A 1 277 ? -19.377 20.834 36.620 1.00 58.75 277 VAL A N 1
ATOM 2159 C CA . VAL A 1 277 ? -20.639 20.821 37.373 1.00 58.75 277 VAL A CA 1
ATOM 2160 C C . VAL A 1 277 ? -21.095 22.264 37.603 1.00 58.75 277 VAL A C 1
ATOM 2162 O O . VAL A 1 277 ? -20.377 23.122 38.109 1.00 58.75 277 VAL A O 1
ATOM 2165 N N . LYS A 1 278 ? -22.308 22.501 37.109 1.00 59.00 278 LYS A N 1
ATOM 2166 C CA . LYS A 1 278 ? -23.017 23.765 36.932 1.00 59.00 278 LYS A CA 1
ATOM 2167 C C . LYS A 1 278 ? -22.934 24.621 38.203 1.00 59.00 278 LYS A C 1
ATOM 2169 O O . LYS A 1 278 ? -23.623 24.324 39.173 1.00 59.00 278 LYS A O 1
ATOM 2174 N N . SER A 1 279 ? -22.163 25.712 38.202 1.00 48.25 279 SER A N 1
ATOM 2175 C CA . SER A 1 279 ? -22.415 26.792 39.163 1.00 48.25 279 SER A CA 1
ATOM 2176 C C . SER A 1 279 ? -23.824 27.325 38.882 1.00 48.25 279 SER A C 1
ATOM 2178 O O . SER A 1 279 ? -24.078 27.777 37.759 1.00 48.25 279 SER A O 1
ATOM 2180 N N . PRO A 1 280 ? -24.778 27.248 39.825 1.00 51.19 280 PRO A N 1
ATOM 2181 C CA . PRO A 1 280 ? -26.066 27.875 39.617 1.00 51.19 280 PRO A CA 1
ATOM 2182 C C . PRO A 1 280 ? -25.857 29.394 39.653 1.00 51.19 280 PRO A C 1
ATOM 2184 O O . PRO A 1 280 ? -25.495 29.951 40.679 1.00 51.19 280 PRO A O 1
ATOM 2187 N N . GLY A 1 281 ? -26.050 30.029 38.497 1.00 52.47 281 GLY A N 1
ATOM 2188 C CA . GLY A 1 281 ? -26.507 31.408 38.326 1.00 52.47 281 GLY A CA 1
ATOM 2189 C C . GLY A 1 281 ? -25.791 32.518 39.099 1.00 52.47 281 GLY A C 1
ATOM 2190 O O . GLY A 1 281 ? -26.153 32.832 40.227 1.00 52.47 281 GLY A O 1
ATOM 2191 N N . LEU A 1 282 ? -24.939 33.265 38.394 1.00 47.47 282 LEU A N 1
ATOM 2192 C CA . LEU A 1 282 ? -24.704 34.675 38.698 1.00 47.47 282 LEU A CA 1
ATOM 2193 C C . LEU A 1 282 ? -24.811 35.483 37.394 1.00 47.47 282 LEU A C 1
ATOM 2195 O O . LEU A 1 282 ? -23.850 35.568 36.637 1.00 47.47 282 LEU A O 1
ATOM 2199 N N . GLY A 1 283 ? -26.001 36.035 37.115 1.00 40.22 283 GLY A N 1
ATOM 2200 C CA . GLY A 1 283 ? -26.166 37.115 36.129 1.00 40.22 283 GLY A CA 1
ATOM 2201 C C . GLY A 1 283 ? -27.321 36.998 35.124 1.00 40.22 283 GLY A C 1
ATOM 2202 O O . GLY A 1 283 ? -27.095 36.630 33.982 1.00 40.22 283 GLY A O 1
ATOM 2203 N N . GLY A 1 284 ? -28.519 37.442 35.532 1.00 39.06 284 GLY A N 1
ATOM 2204 C CA . GLY A 1 284 ? -29.377 38.323 34.719 1.00 39.06 284 GLY A CA 1
ATOM 2205 C C . GLY A 1 284 ? -30.369 37.718 33.711 1.00 39.06 284 GLY A C 1
ATOM 2206 O O . GLY A 1 284 ? -29.979 37.204 32.674 1.00 39.06 284 GLY A O 1
ATOM 2207 N N . GLY A 1 285 ? -31.671 37.949 33.942 1.00 35.47 285 GLY A N 1
ATOM 2208 C CA . GLY A 1 285 ? -32.676 37.996 32.865 1.00 35.47 285 GLY A CA 1
ATOM 2209 C C . GLY A 1 285 ? -34.010 37.320 33.180 1.00 35.47 285 GLY A C 1
ATOM 2210 O O . GLY A 1 285 ? -34.123 36.105 33.163 1.00 35.47 285 GLY A O 1
ATOM 2211 N N . ARG A 1 286 ? -35.034 38.129 33.455 1.00 38.00 286 ARG A N 1
ATOM 2212 C CA . ARG A 1 286 ? -36.411 37.750 33.813 1.00 38.00 286 ARG A CA 1
ATOM 2213 C C . ARG A 1 286 ? -37.127 36.991 32.683 1.00 38.00 286 ARG A C 1
ATOM 2215 O O . ARG A 1 286 ? -37.178 37.494 31.569 1.00 38.00 286 ARG A O 1
ATOM 2222 N N . HIS A 1 287 ? -37.843 35.920 33.023 1.00 37.47 287 HIS A N 1
ATOM 2223 C CA . HIS A 1 287 ? -39.212 35.713 32.536 1.00 37.47 287 HIS A CA 1
ATOM 2224 C C . HIS A 1 287 ? -40.001 34.893 33.563 1.00 37.47 287 HIS A C 1
ATOM 2226 O O . HIS A 1 287 ? -39.735 33.718 33.800 1.00 37.47 287 HIS A O 1
ATOM 2232 N N . GLN A 1 288 ? -40.941 35.563 34.227 1.00 46.09 288 GLN A N 1
ATOM 2233 C CA . GLN A 1 288 ? -41.985 34.927 35.017 1.00 46.09 288 GLN A CA 1
ATOM 2234 C C . GLN A 1 288 ? -43.041 34.408 34.041 1.00 46.09 288 GLN A C 1
ATOM 2236 O O . GLN A 1 288 ? -43.602 35.218 33.310 1.00 46.09 288 GLN A O 1
ATOM 2241 N N . THR A 1 289 ? -43.353 33.114 34.077 1.00 34.47 289 THR A N 1
ATOM 2242 C CA . THR A 1 289 ? -44.721 32.610 33.880 1.00 34.47 289 THR A CA 1
ATOM 2243 C C . THR A 1 289 ? -44.895 31.309 34.658 1.00 34.47 289 THR A C 1
ATOM 2245 O O . THR A 1 289 ? -44.249 30.307 34.377 1.00 34.47 289 THR A O 1
ATOM 2248 N N . ALA A 1 290 ? -45.744 31.426 35.676 1.00 36.81 290 ALA A N 1
ATOM 2249 C CA . ALA A 1 290 ? -46.574 30.448 36.366 1.00 36.81 290 ALA A CA 1
ATOM 2250 C C . ALA A 1 290 ? -46.408 28.938 36.084 1.00 36.81 290 ALA A C 1
ATOM 2252 O O . ALA A 1 290 ? -46.606 28.464 34.973 1.00 36.81 290 ALA A O 1
ATOM 2253 N N . ALA A 1 291 ? -46.217 28.208 37.189 1.00 41.62 291 ALA A N 1
ATOM 2254 C CA . ALA A 1 291 ? -46.876 26.944 37.529 1.00 41.62 291 ALA A CA 1
ATOM 2255 C C . ALA A 1 291 ? -46.972 25.869 36.425 1.00 41.62 291 ALA A C 1
ATOM 2257 O O . ALA A 1 291 ? -48.000 25.720 35.772 1.00 41.62 291 ALA A O 1
ATOM 2258 N N . ALA A 1 292 ? -45.946 25.023 36.334 1.00 39.12 292 ALA A N 1
ATOM 2259 C CA . ALA A 1 292 ? -46.052 23.673 35.784 1.00 39.12 292 ALA A CA 1
ATOM 2260 C C . ALA A 1 292 ? -45.198 22.726 36.644 1.00 39.12 292 ALA A C 1
ATOM 2262 O O . ALA A 1 292 ? -44.178 23.129 37.204 1.00 39.12 292 ALA A O 1
ATOM 2263 N N . GLY A 1 293 ? -45.704 21.515 36.865 1.00 43.47 293 GLY A N 1
ATOM 2264 C CA . GLY A 1 293 ? -45.424 20.696 38.039 1.00 43.47 293 GLY A CA 1
ATOM 2265 C C . GLY A 1 293 ? -44.044 20.040 38.094 1.00 43.47 293 GLY A C 1
ATOM 2266 O O . GLY A 1 293 ? -43.476 19.597 37.106 1.00 43.47 293 GLY A O 1
ATOM 2267 N N . ILE A 1 294 ? -43.583 19.846 39.329 1.00 57.28 294 ILE A N 1
ATOM 2268 C CA . ILE A 1 294 ? -42.385 19.086 39.725 1.00 57.28 294 ILE A CA 1
ATOM 2269 C C . ILE A 1 294 ? -42.529 17.564 39.432 1.00 57.28 294 ILE A C 1
ATOM 2271 O O . ILE A 1 294 ? -41.612 16.787 39.672 1.00 57.28 294 ILE A O 1
ATOM 2275 N N . PHE A 1 295 ? -43.651 17.118 38.854 1.00 44.31 295 PHE A N 1
ATOM 2276 C CA . PHE A 1 295 ? -43.931 15.711 38.532 1.00 44.31 295 PHE A CA 1
ATOM 2277 C C . PHE A 1 295 ? -43.570 15.298 37.089 1.00 44.31 295 PHE A C 1
ATOM 2279 O O . PHE A 1 295 ? -43.710 14.129 36.741 1.00 44.31 295 PHE A O 1
ATOM 2286 N N . GLU A 1 296 ? -43.082 16.216 36.247 1.00 48.66 296 GLU A N 1
ATOM 2287 C CA . GLU A 1 296 ? -42.823 15.946 34.817 1.00 48.66 296 GLU A CA 1
ATOM 2288 C C . GLU A 1 296 ? -41.380 15.499 34.511 1.00 48.66 296 GLU A C 1
ATOM 2290 O O . GLU A 1 296 ? -41.034 15.210 33.372 1.00 48.66 296 GLU A O 1
ATOM 2295 N N . ASN A 1 297 ? -40.517 15.386 35.526 1.00 56.19 297 ASN A N 1
ATOM 2296 C CA . ASN A 1 297 ? -39.091 15.107 35.317 1.00 56.19 297 ASN A CA 1
ATOM 2297 C C . ASN A 1 297 ? -38.665 13.665 35.655 1.00 56.19 297 ASN A C 1
ATOM 2299 O O . ASN A 1 297 ? -37.470 13.393 35.750 1.00 56.19 297 ASN A O 1
ATOM 2303 N N . PHE A 1 298 ? -39.620 12.748 35.854 1.00 45.62 298 PHE A N 1
ATOM 2304 C CA . PHE A 1 298 ? -39.331 11.357 36.244 1.00 45.62 298 PHE A CA 1
ATOM 2305 C C . PHE A 1 298 ? -40.123 10.282 35.475 1.00 45.62 298 PHE A C 1
ATOM 2307 O O . PHE A 1 298 ? -40.053 9.103 35.814 1.00 45.62 298 PHE A O 1
ATOM 2314 N N . GLY A 1 299 ? -40.857 10.659 34.423 1.00 41.84 299 GLY A N 1
ATOM 2315 C CA . GLY A 1 299 ? -41.761 9.762 33.699 1.00 41.84 299 GLY A CA 1
ATOM 2316 C C . GLY A 1 299 ? -41.357 9.486 32.251 1.00 41.84 299 GLY A C 1
ATOM 2317 O O . GLY A 1 299 ? -41.924 10.082 31.351 1.00 41.84 299 GLY A O 1
ATOM 2318 N N . GLY A 1 300 ? -40.443 8.534 32.045 1.00 40.00 300 GLY A N 1
ATOM 2319 C CA . GLY A 1 300 ? -40.539 7.557 30.950 1.00 40.00 300 GLY A CA 1
ATOM 2320 C C . GLY A 1 300 ? -40.166 7.979 29.520 1.00 40.00 300 GLY A C 1
ATOM 2321 O O . GLY A 1 300 ? -40.932 8.632 28.826 1.00 40.00 300 GLY A O 1
ATOM 2322 N N . GLY A 1 301 ? -39.056 7.409 29.036 1.00 40.72 301 GLY A N 1
ATOM 2323 C CA . GLY A 1 301 ? -38.820 7.139 27.614 1.00 40.72 301 GLY A CA 1
ATOM 2324 C C . GLY A 1 301 ? -38.007 8.203 26.886 1.00 40.72 301 GLY A C 1
ATOM 2325 O O . GLY A 1 301 ? -38.544 9.174 26.366 1.00 40.72 301 GLY A O 1
ATOM 2326 N N . SER A 1 302 ? -36.697 7.987 26.789 1.00 42.62 302 SER A N 1
ATOM 2327 C CA . SER A 1 302 ? -35.789 8.752 25.935 1.00 42.62 302 SER A CA 1
ATOM 2328 C C . SER A 1 302 ? -36.095 8.520 24.450 1.00 42.62 302 SER A C 1
ATOM 2330 O O . SER A 1 302 ? -35.404 7.761 23.776 1.00 42.62 302 SER A O 1
ATOM 2332 N N . SER A 1 303 ? -37.124 9.173 23.911 1.00 49.59 303 SER A N 1
ATOM 2333 C CA . SER A 1 303 ? -37.247 9.345 22.463 1.00 49.59 303 SER A CA 1
ATOM 2334 C C . SER A 1 303 ? -36.331 10.500 22.027 1.00 49.59 303 SER A C 1
ATOM 2336 O O . SER A 1 303 ? -36.509 11.618 22.530 1.00 49.59 303 SER A O 1
ATOM 2338 N N . PRO A 1 304 ? -35.356 10.280 21.126 1.00 51.97 304 PRO A N 1
ATOM 2339 C CA . PRO A 1 304 ? -34.458 11.334 20.671 1.00 51.97 304 PRO A CA 1
ATOM 2340 C C . PRO A 1 304 ? -35.249 12.414 19.924 1.00 51.97 304 PRO A C 1
ATOM 2342 O O . PRO A 1 304 ? -36.018 12.142 19.002 1.00 51.97 304 PRO A O 1
ATOM 2345 N N . ARG A 1 305 ? -35.081 13.668 20.350 1.00 48.62 305 ARG A N 1
ATOM 2346 C CA . ARG A 1 305 ? -35.748 14.822 19.743 1.00 48.62 305 ARG A CA 1
ATOM 2347 C C . ARG A 1 305 ? -35.022 15.201 18.452 1.00 48.62 305 ARG A C 1
ATOM 2349 O O . ARG A 1 305 ? -34.035 15.929 18.496 1.00 48.62 305 ARG A O 1
ATOM 2356 N N . ILE A 1 306 ? -35.529 14.707 17.324 1.00 58.16 306 ILE A N 1
ATOM 2357 C CA . ILE A 1 306 ? -35.056 15.041 15.974 1.00 58.16 306 ILE A CA 1
ATOM 2358 C C . ILE A 1 306 ? -35.203 16.556 15.767 1.00 58.16 306 ILE A C 1
ATOM 2360 O O . ILE A 1 306 ? -36.312 17.095 15.811 1.00 58.16 306 ILE A O 1
ATOM 2364 N N . ARG A 1 307 ? -34.080 17.257 15.584 1.00 49.03 307 ARG A N 1
ATOM 2365 C CA . ARG A 1 307 ? -34.062 18.679 15.222 1.00 49.03 307 ARG A CA 1
ATOM 2366 C C . ARG A 1 307 ? -34.093 18.787 13.702 1.00 49.03 307 ARG A C 1
ATOM 2368 O O . ARG A 1 307 ? -33.139 18.410 13.038 1.00 49.03 307 ARG A O 1
ATOM 2375 N N . LEU A 1 308 ? -35.205 19.276 13.162 1.00 52.84 308 LEU A N 1
ATOM 2376 C CA . LEU A 1 308 ? -35.322 19.622 11.748 1.00 52.84 308 LEU A CA 1
ATOM 2377 C C . LEU A 1 308 ? -34.686 21.006 11.552 1.00 52.84 308 LEU A C 1
ATOM 2379 O O . LEU A 1 308 ? -35.213 21.995 12.051 1.00 52.84 308 LEU A O 1
ATOM 2383 N N . GLU A 1 309 ? -33.538 21.067 10.876 1.00 52.78 309 GLU A N 1
ATOM 2384 C CA . GLU A 1 309 ? -32.715 22.284 10.728 1.00 52.78 309 GLU A CA 1
ATOM 2385 C C . GLU A 1 309 ? -33.150 23.230 9.589 1.00 52.78 309 GLU A C 1
ATOM 2387 O O . GLU A 1 309 ? -32.410 24.139 9.228 1.00 52.78 309 GLU A O 1
ATOM 2392 N N . ALA A 1 310 ? -34.356 23.079 9.033 1.00 44.22 310 ALA A N 1
ATOM 2393 C CA . ALA A 1 310 ? -34.879 24.002 8.024 1.00 44.22 310 ALA A CA 1
ATOM 2394 C C . ALA A 1 310 ? -36.106 24.762 8.556 1.00 44.22 310 ALA A C 1
ATOM 2396 O O . ALA A 1 310 ? -37.217 24.235 8.586 1.00 44.22 310 ALA A O 1
ATOM 2397 N N . GLU A 1 311 ? -35.916 26.027 8.942 1.00 47.03 311 GLU A N 1
ATOM 2398 C CA . GLU A 1 311 ? -36.972 26.990 9.310 1.00 47.03 311 GLU A CA 1
ATOM 2399 C C . GLU A 1 311 ? -37.802 27.489 8.106 1.00 47.03 311 GLU A C 1
ATOM 2401 O O . GLU A 1 311 ? -38.421 28.552 8.148 1.00 47.03 311 GLU A O 1
ATOM 2406 N N . GLU A 1 312 ? -37.891 26.727 7.019 1.00 47.84 312 GLU A N 1
ATOM 2407 C CA . GLU A 1 312 ? -38.785 27.058 5.911 1.00 47.84 312 GLU A CA 1
ATOM 2408 C C . GLU A 1 312 ? -40.118 26.336 6.105 1.00 47.84 312 GLU A C 1
ATOM 2410 O O . GLU A 1 312 ? -40.356 25.260 5.568 1.00 47.84 312 GLU A O 1
ATOM 2415 N N . LYS A 1 313 ? -40.964 26.937 6.958 1.00 57.12 313 LYS A N 1
ATOM 2416 C CA . LYS A 1 313 ? -42.416 26.701 7.111 1.00 57.12 313 LYS A CA 1
ATOM 2417 C C . LYS A 1 313 ? -42.862 25.295 6.693 1.00 57.12 313 LYS A C 1
ATOM 2419 O O . LYS A 1 313 ? -43.474 25.116 5.641 1.00 57.12 313 LYS A O 1
ATOM 2424 N N . ALA A 1 314 ? -42.596 24.312 7.553 1.00 60.06 314 ALA A N 1
ATOM 2425 C CA . ALA A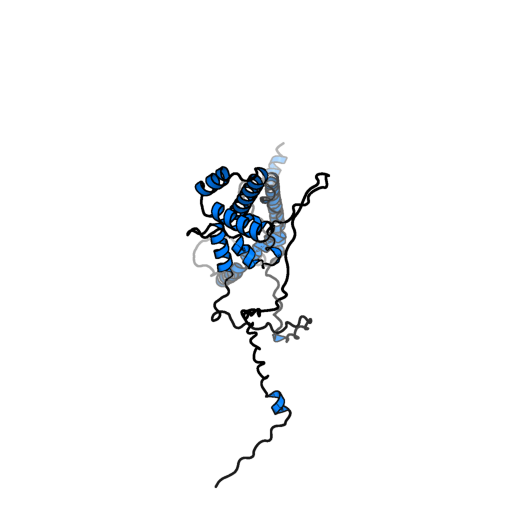 1 314 ? -43.178 22.984 7.421 1.00 60.06 314 ALA A CA 1
ATOM 2426 C C . ALA A 1 314 ? -44.695 23.119 7.216 1.00 60.06 314 ALA A C 1
ATOM 2428 O O . ALA A 1 314 ? -45.389 23.714 8.044 1.00 60.06 314 ALA A O 1
ATOM 2429 N N . TYR A 1 315 ? -45.183 22.605 6.087 1.00 73.81 315 TYR A N 1
ATOM 2430 C CA . TYR A 1 315 ? -46.594 22.598 5.723 1.00 73.81 315 TYR A CA 1
ATOM 2431 C C . TYR A 1 315 ? -47.393 21.949 6.857 1.00 73.81 315 TYR A C 1
ATOM 2433 O O . TYR A 1 315 ? -47.290 20.749 7.117 1.00 73.81 315 TYR A O 1
ATOM 2441 N N . GLY A 1 316 ? -48.117 22.774 7.611 1.00 79.00 316 GLY A N 1
ATOM 2442 C CA . GLY A 1 316 ? -48.794 22.331 8.819 1.00 79.00 316 GLY A CA 1
ATOM 2443 C C . GLY A 1 316 ? -50.095 21.610 8.491 1.00 79.00 316 GLY A C 1
ATOM 2444 O O . GLY A 1 316 ? -50.768 21.929 7.515 1.00 79.00 316 GLY A O 1
ATOM 2445 N N . PHE A 1 317 ? -50.529 20.708 9.373 1.00 79.81 317 PHE A N 1
ATOM 2446 C CA . PHE A 1 317 ? -51.838 20.039 9.287 1.00 79.81 317 PHE A CA 1
ATOM 2447 C C . PHE A 1 317 ? -53.010 21.025 9.095 1.00 79.81 317 PHE A C 1
ATOM 2449 O O . PHE A 1 317 ? -54.021 20.705 8.478 1.00 79.81 317 PHE A O 1
ATOM 2456 N N . LYS A 1 318 ? -52.852 22.255 9.595 1.00 81.19 318 LYS A N 1
ATOM 2457 C CA . LYS A 1 318 ? -53.819 23.350 9.471 1.00 81.19 318 LYS A CA 1
ATOM 2458 C C . LYS A 1 318 ? -53.837 23.999 8.079 1.00 81.19 318 LYS A C 1
ATOM 2460 O O . LYS A 1 318 ? -54.873 24.520 7.676 1.00 81.19 318 LYS A O 1
ATOM 2465 N N . ASP A 1 319 ? -52.718 23.969 7.358 1.00 83.62 319 ASP A N 1
ATOM 2466 C CA . ASP A 1 319 ? -52.640 24.396 5.959 1.00 83.62 319 ASP A CA 1
ATOM 2467 C C . ASP A 1 319 ? -53.117 23.275 5.029 1.00 83.62 319 ASP A C 1
ATOM 2469 O O . ASP A 1 319 ? -53.908 23.554 4.133 1.00 83.62 319 ASP A O 1
ATOM 2473 N N . TRP A 1 320 ? -52.805 22.013 5.352 1.00 83.19 320 TRP A N 1
ATOM 2474 C CA . TRP A 1 320 ? -53.384 20.831 4.698 1.00 83.19 320 TRP A CA 1
ATOM 2475 C C . TRP A 1 320 ? -54.921 20.812 4.764 1.00 83.19 320 TRP A C 1
ATOM 2477 O O . TRP A 1 320 ? -55.585 20.717 3.735 1.00 83.19 320 TRP A O 1
ATOM 2487 N N . TRP A 1 321 ? -55.513 20.990 5.953 1.00 84.62 321 TRP A N 1
ATOM 2488 C CA . TRP A 1 321 ? -56.977 21.046 6.108 1.00 84.62 321 TRP A CA 1
ATOM 2489 C C . TRP A 1 321 ? -57.621 22.221 5.364 1.00 84.62 321 TRP A C 1
ATOM 2491 O O . TRP A 1 321 ? -58.746 22.102 4.880 1.00 84.62 321 TRP A O 1
ATOM 2501 N N . ARG A 1 322 ? -56.920 23.357 5.263 1.00 86.56 322 ARG A N 1
ATOM 2502 C CA . ARG A 1 322 ? -57.403 24.528 4.518 1.00 86.56 322 ARG A CA 1
ATOM 2503 C C . ARG A 1 322 ? -57.430 24.291 3.012 1.00 86.56 322 ARG A C 1
ATOM 2505 O O . ARG A 1 322 ? -58.287 24.861 2.346 1.00 86.56 322 ARG A O 1
ATOM 2512 N N . ASP A 1 323 ? -56.499 23.494 2.500 1.00 87.00 323 ASP A N 1
ATOM 2513 C CA . ASP A 1 323 ? -56.384 23.170 1.077 1.00 87.00 323 ASP A CA 1
ATOM 2514 C C . ASP A 1 323 ? -57.406 22.109 0.648 1.00 87.00 323 ASP A C 1
ATOM 2516 O O . ASP A 1 323 ? -58.010 22.217 -0.417 1.00 87.00 323 ASP A O 1
ATOM 2520 N N . VAL A 1 324 ? -57.680 21.129 1.517 1.00 90.00 324 VAL A N 1
ATOM 2521 C CA . VAL A 1 324 ? -58.664 20.059 1.261 1.00 90.00 324 VAL A CA 1
ATOM 2522 C C . VAL A 1 324 ? -60.095 20.595 1.112 1.00 90.00 324 VAL A C 1
ATOM 2524 O O . VAL A 1 324 ? -60.879 20.024 0.362 1.00 90.00 324 VAL A O 1
ATOM 2527 N N . TRP A 1 325 ? -60.434 21.706 1.769 1.00 83.56 325 TRP A N 1
ATOM 2528 C CA . TRP A 1 325 ? -61.773 22.319 1.714 1.00 83.56 325 TRP A CA 1
ATOM 2529 C C . TRP A 1 325 ? -61.863 23.547 0.797 1.00 83.56 325 TRP A C 1
ATOM 2531 O O . TRP A 1 325 ? -62.876 24.246 0.793 1.00 83.56 325 TRP A O 1
ATOM 2541 N N . LYS A 1 326 ? -60.809 23.837 0.027 1.00 72.31 326 LYS A N 1
ATOM 2542 C CA . LYS A 1 326 ? -60.759 24.959 -0.926 1.00 72.31 326 LYS A CA 1
ATOM 2543 C C . LYS A 1 326 ? -61.112 24.572 -2.366 1.00 72.31 326 LYS A C 1
ATOM 2545 O O . LYS A 1 326 ? -60.891 25.373 -3.276 1.00 72.31 326 LYS A O 1
ATOM 2550 N N . LYS A 1 327 ? -61.665 23.378 -2.570 1.00 51.41 327 LYS A N 1
ATOM 2551 C CA . LYS A 1 327 ? -62.183 22.908 -3.854 1.00 51.41 327 LYS A CA 1
ATOM 2552 C C . LYS A 1 327 ? -63.661 22.580 -3.740 1.00 51.41 327 LYS A C 1
ATOM 2554 O O . LYS A 1 327 ? -64.016 21.864 -2.781 1.00 51.41 327 LYS A O 1
#

Radius of gyration: 51.08 Å; chains: 1; bounding box: 136×84×128 Å

Organism: Bionectria ochroleuca (NCBI:txid29856)

pLDDT: mean 71.79, std 21.04, range [25.97, 98.19]

Foldseek 3Di:
DDDDDDDDDDDPVVVVVPDDPDPPPPPPPPPPDDDPDDDDDDDDDDDDDDDDDDDDDDDDDDDDDPDDPDPPVVVVVLVVLLVCPVPPDPVSLVVVVVVDPDPVVNVVSVVVNVVVVVCVVCVLVCLVVLVDPCNVVDDPVVSCVRNDDPDPVDDDPVRVVVVVVVVVVDDPDPVPPDDPPPPPPPPPPPDDPPPDDPVRPDDPPDPPPDDVVVCVVCVVVLVVVQVVVQVVLVVVQVVDDPVPRDDRDDSVVVVVVVCVVCVVVVVVVVVCVVVPPDDPDDDDDDDDDDDDDPPPPPDDDPDDDDDDPDPPDDCDPVNVVVVVPPD